Protein AF-A0A0D2N324-F1 (afdb_monomer_lite)

Secondary structure (DSSP, 8-state):
-PPPHHHHHHHHHHHT---SSHHHHHHHHHHHHHHHTTPEEEEEGGG--STT--TTPPP---TTTT-SSSEEEEEEEPPPPTTS---EEEEEEEEEETTEEEEEEEES--TT-PPEEEEEEHHHHB-TTS-SSGGGSB--HHHHHHHHHHHHHHHHT-HHHHHHHHHHHHHHHHHHHHHHHTT-PPPPP--------------------------

pLDDT: mean 79.41, std 21.42, range [30.86, 98.25]

Structure (mmCIF, N/CA/C/O backbone):
data_AF-A0A0D2N324-F1
#
_entry.id   AF-A0A0D2N324-F1
#
loop_
_atom_site.group_PDB
_atom_site.id
_atom_site.type_symbol
_atom_site.label_atom_id
_atom_site.label_alt_id
_atom_site.label_comp_id
_atom_site.label_asym_id
_atom_site.label_entity_id
_atom_site.label_seq_id
_atom_site.pdbx_PDB_ins_code
_atom_site.Cartn_x
_atom_site.Cartn_y
_atom_site.Cartn_z
_atom_site.occupancy
_atom_site.B_iso_or_equiv
_atom_site.auth_seq_id
_atom_site.auth_comp_id
_atom_site.auth_asym_id
_atom_site.auth_atom_id
_atom_site.pdbx_PDB_model_num
ATOM 1 N N . MET A 1 1 ? 13.697 5.351 -4.130 1.00 66.00 1 MET A N 1
ATOM 2 C CA . MET A 1 1 ? 14.117 5.871 -2.800 1.00 66.00 1 MET A CA 1
ATOM 3 C C . MET A 1 1 ? 13.548 5.003 -1.675 1.00 66.00 1 MET A C 1
ATOM 5 O O . MET A 1 1 ? 12.622 4.241 -1.927 1.00 66.00 1 MET A O 1
ATOM 9 N N . LYS A 1 2 ? 14.076 5.099 -0.444 1.00 82.00 2 LYS A N 1
ATOM 10 C CA . LYS A 1 2 ? 13.531 4.392 0.734 1.00 82.00 2 LYS A CA 1
ATOM 11 C C . LYS A 1 2 ? 12.350 5.162 1.333 1.00 82.00 2 LYS A C 1
ATOM 13 O O . LYS A 1 2 ? 12.473 6.362 1.575 1.00 82.00 2 LYS A O 1
ATOM 18 N N . ALA A 1 3 ? 11.246 4.470 1.610 1.00 87.12 3 ALA A N 1
ATOM 19 C CA . ALA A 1 3 ? 10.124 5.029 2.356 1.00 87.12 3 ALA A CA 1
ATOM 20 C C . ALA A 1 3 ? 10.422 5.013 3.865 1.00 87.12 3 ALA A C 1
ATOM 22 O O . ALA A 1 3 ? 10.786 3.981 4.430 1.00 87.12 3 ALA A O 1
ATOM 23 N N . TYR A 1 4 ? 10.255 6.159 4.524 1.00 91.75 4 TYR A N 1
ATOM 24 C CA . TYR A 1 4 ? 10.342 6.277 5.981 1.00 91.75 4 TYR A CA 1
ATOM 25 C C . TYR A 1 4 ? 8.940 6.373 6.581 1.00 91.75 4 TYR A C 1
ATOM 27 O O . TYR A 1 4 ? 8.071 7.038 6.014 1.00 91.75 4 TYR A O 1
ATOM 35 N N . ALA A 1 5 ? 8.734 5.778 7.759 1.00 95.12 5 ALA A N 1
ATOM 36 C CA . ALA A 1 5 ? 7.442 5.782 8.451 1.00 95.12 5 ALA A CA 1
ATOM 37 C C . ALA A 1 5 ? 6.872 7.201 8.649 1.00 95.12 5 ALA A C 1
ATOM 39 O O . ALA A 1 5 ? 5.675 7.423 8.475 1.00 95.12 5 ALA A O 1
ATOM 40 N N . SER A 1 6 ? 7.724 8.191 8.932 1.00 95.44 6 SER A N 1
ATOM 41 C CA . SER A 1 6 ? 7.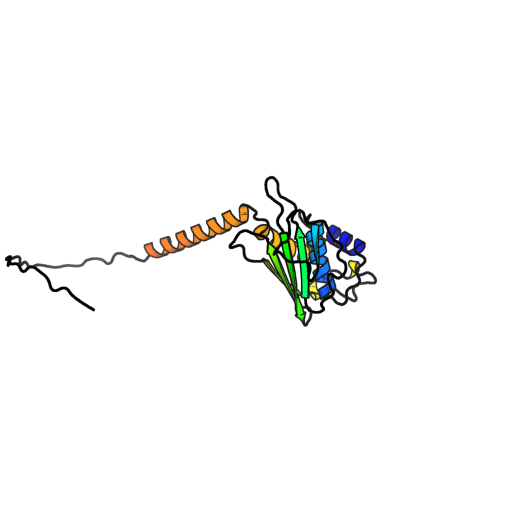323 9.599 9.052 1.00 95.44 6 SER A CA 1
ATOM 42 C C . SER A 1 6 ? 6.799 10.192 7.738 1.00 95.44 6 SER A C 1
ATOM 44 O O . SER A 1 6 ? 5.796 10.906 7.756 1.00 95.44 6 SER A O 1
ATOM 46 N N . THR A 1 7 ? 7.431 9.876 6.603 1.00 96.12 7 THR A N 1
ATOM 47 C CA . THR A 1 7 ? 6.980 10.299 5.268 1.00 96.12 7 THR A CA 1
ATOM 48 C C . THR A 1 7 ? 5.669 9.615 4.895 1.00 96.12 7 THR A C 1
ATOM 50 O O . THR A 1 7 ? 4.746 10.280 4.436 1.00 96.12 7 THR A O 1
ATOM 53 N N . VAL A 1 8 ? 5.544 8.313 5.169 1.00 96.62 8 VAL A N 1
ATOM 54 C CA . VAL A 1 8 ? 4.293 7.564 4.967 1.00 96.62 8 VAL A CA 1
ATOM 55 C C . VAL A 1 8 ? 3.155 8.187 5.774 1.00 96.62 8 VAL A C 1
ATOM 57 O O . VAL A 1 8 ? 2.092 8.464 5.225 1.00 96.62 8 VAL A O 1
ATOM 60 N N . LEU A 1 9 ? 3.384 8.513 7.049 1.00 95.88 9 LEU A N 1
ATOM 61 C CA . LEU A 1 9 ? 2.392 9.207 7.875 1.00 95.88 9 LEU A CA 1
ATOM 62 C C . LEU A 1 9 ? 2.038 10.600 7.347 1.00 95.88 9 LEU A C 1
ATOM 64 O O . LEU A 1 9 ? 0.890 11.023 7.481 1.00 95.88 9 LEU A O 1
ATOM 68 N N . ALA A 1 10 ? 2.994 11.329 6.771 1.00 96.00 10 ALA A N 1
ATOM 69 C CA . ALA A 1 10 ? 2.716 12.622 6.157 1.00 96.00 10 ALA A CA 1
ATOM 70 C C . ALA A 1 10 ? 1.772 12.476 4.952 1.00 96.00 10 ALA A C 1
ATOM 72 O O . ALA A 1 10 ? 0.800 13.224 4.862 1.00 96.00 10 ALA A O 1
ATOM 73 N N . VAL A 1 11 ? 1.995 11.472 4.096 1.00 95.38 11 VAL A N 1
ATOM 74 C CA . VAL A 1 11 ? 1.101 11.148 2.970 1.00 95.38 11 VAL A CA 1
ATOM 75 C C . VAL A 1 11 ? -0.283 10.734 3.474 1.00 95.38 11 VAL A C 1
ATOM 77 O O . VAL A 1 11 ? -1.285 11.275 3.017 1.00 95.38 11 VAL A O 1
ATOM 80 N N . VAL A 1 12 ? -0.353 9.865 4.489 1.00 94.88 12 VAL A N 1
ATOM 81 C CA . VAL A 1 12 ? -1.617 9.468 5.139 1.00 94.88 12 VAL A CA 1
ATOM 82 C C . VAL A 1 12 ? -2.404 10.680 5.642 1.00 94.88 12 VAL A C 1
ATOM 84 O O . VAL A 1 12 ? -3.615 10.762 5.447 1.00 94.88 12 VAL A O 1
ATOM 87 N N . ARG A 1 13 ? -1.729 11.634 6.291 1.00 94.44 13 ARG A N 1
ATOM 88 C CA . ARG A 1 13 ? -2.366 12.866 6.781 1.00 94.44 13 ARG A CA 1
ATOM 89 C C . ARG A 1 13 ? -2.849 13.748 5.635 1.00 94.44 13 ARG A C 1
ATOM 91 O O . ARG A 1 13 ? -3.936 14.302 5.741 1.00 94.44 13 ARG A O 1
ATOM 98 N N . ALA A 1 14 ? -2.056 13.873 4.573 1.00 93.50 14 ALA A N 1
ATOM 99 C CA . ALA A 1 14 ? -2.388 14.696 3.415 1.00 93.50 14 ALA A CA 1
ATOM 100 C C . ALA A 1 14 ? -3.587 14.146 2.630 1.00 93.50 14 ALA A C 1
ATOM 102 O O . ALA A 1 14 ? -4.426 14.927 2.192 1.00 93.50 14 ALA A O 1
ATOM 103 N N . GLY A 1 15 ? -3.698 12.820 2.506 1.00 89.19 15 GLY A N 1
ATOM 104 C CA . GLY A 1 15 ? -4.829 12.172 1.841 1.00 89.19 15 GLY A CA 1
ATOM 105 C C . GLY A 1 15 ? -6.154 12.313 2.593 1.00 89.19 15 GLY A C 1
ATOM 106 O O . GLY A 1 15 ? -7.208 12.182 1.985 1.00 89.19 15 GLY A O 1
ATOM 107 N N . ALA A 1 16 ? -6.113 12.584 3.906 1.00 86.31 16 ALA A N 1
ATOM 108 C CA . ALA A 1 16 ? -7.289 12.779 4.764 1.00 86.31 16 ALA A CA 1
ATOM 109 C C . ALA A 1 16 ? -8.377 11.692 4.599 1.00 86.31 16 ALA A C 1
ATOM 111 O O . ALA A 1 16 ? -9.572 11.961 4.724 1.00 86.31 16 ALA A O 1
ATOM 112 N N . GLN A 1 17 ? -7.953 10.460 4.310 1.00 86.12 17 GLN A N 1
ATOM 113 C CA . GLN A 1 17 ? -8.850 9.364 3.967 1.00 86.12 17 GLN A CA 1
ATOM 114 C C . GLN A 1 17 ? -9.626 8.853 5.185 1.00 86.12 17 GLN A C 1
ATOM 116 O O . GLN A 1 17 ? -9.121 8.825 6.312 1.00 86.12 17 GLN A O 1
ATOM 121 N N . SER A 1 18 ? -10.845 8.381 4.928 1.00 86.00 18 SER A N 1
ATOM 122 C CA . SER A 1 18 ? -11.615 7.570 5.869 1.00 86.00 18 SER A CA 1
ATOM 123 C C . SER A 1 18 ? -11.486 6.101 5.478 1.00 86.00 18 SER A C 1
ATOM 125 O O . SER A 1 18 ? -11.652 5.757 4.310 1.00 86.00 18 SER A O 1
ATOM 127 N N . PHE A 1 19 ? -11.192 5.235 6.444 1.00 92.75 19 PHE A N 1
ATOM 128 C CA . PHE A 1 19 ? -10.996 3.805 6.209 1.00 92.75 19 PHE A CA 1
ATOM 129 C C . PHE A 1 19 ? -12.207 3.020 6.710 1.00 92.75 19 PHE A C 1
ATOM 131 O O . PHE A 1 19 ? -12.657 3.243 7.835 1.00 92.75 19 PHE A O 1
ATOM 138 N N . ARG A 1 20 ? -12.719 2.082 5.902 1.00 92.50 20 ARG A N 1
ATOM 139 C CA . ARG A 1 20 ? -13.817 1.181 6.307 1.00 92.50 20 ARG A CA 1
ATOM 140 C C . ARG A 1 20 ? -13.368 0.170 7.364 1.00 92.50 20 ARG A C 1
ATOM 142 O O . ARG A 1 20 ? -14.182 -0.295 8.154 1.00 92.50 20 ARG A O 1
ATOM 149 N N . GLY A 1 21 ? -12.077 -0.161 7.374 1.00 92.94 21 GLY A N 1
ATOM 150 C CA . GLY A 1 21 ? -11.478 -1.150 8.262 1.00 92.94 21 GLY A CA 1
ATOM 151 C C . GLY A 1 21 ? -9.955 -1.061 8.300 1.00 92.94 21 GLY A C 1
ATOM 152 O O . GLY A 1 21 ? -9.346 -0.171 7.700 1.00 92.94 21 GLY A O 1
ATOM 153 N N . ALA A 1 22 ? -9.334 -1.997 9.017 1.00 95.88 22 ALA A N 1
ATOM 154 C CA . ALA A 1 22 ? -7.880 -2.060 9.138 1.00 95.88 22 ALA A CA 1
ATOM 155 C C . ALA A 1 22 ? -7.213 -2.388 7.793 1.00 95.88 22 ALA A C 1
ATOM 157 O O . ALA A 1 22 ? -6.130 -1.889 7.506 1.00 95.88 22 ALA A O 1
ATOM 158 N N . GLU A 1 23 ? -7.863 -3.197 6.959 1.00 96.56 23 GLU A N 1
ATOM 159 C CA . GLU A 1 23 ? -7.389 -3.602 5.638 1.00 96.56 23 GLU A CA 1
ATOM 160 C C . GLU A 1 23 ? -7.267 -2.400 4.697 1.00 96.56 23 GLU A C 1
ATOM 162 O O . GLU A 1 23 ? -6.227 -2.240 4.058 1.00 96.56 23 GLU A O 1
ATOM 167 N N . ASP A 1 24 ? -8.275 -1.516 4.686 1.00 96.12 24 ASP A N 1
ATOM 168 C CA . ASP A 1 24 ? -8.229 -0.242 3.961 1.00 96.12 24 ASP A CA 1
ATOM 169 C C . ASP A 1 24 ? -7.018 0.580 4.439 1.00 96.12 24 ASP A C 1
ATOM 171 O O . ASP A 1 24 ? -6.193 1.022 3.642 1.00 96.12 24 ASP A O 1
ATOM 175 N N . ALA A 1 25 ? -6.869 0.754 5.754 1.00 96.69 25 ALA A N 1
ATOM 176 C CA . ALA A 1 25 ? -5.772 1.541 6.303 1.00 96.69 25 ALA A CA 1
ATOM 177 C C . ALA A 1 25 ? -4.402 0.972 5.893 1.00 96.69 25 ALA A C 1
ATOM 179 O O . ALA A 1 25 ? -3.549 1.676 5.356 1.00 96.69 25 ALA A O 1
ATOM 180 N N . VAL A 1 26 ? -4.183 -0.329 6.073 1.00 97.81 26 VAL A N 1
ATOM 181 C CA . VAL A 1 26 ? -2.900 -0.952 5.725 1.00 97.81 26 VAL A CA 1
ATOM 182 C C . VAL A 1 26 ? -2.631 -0.893 4.227 1.00 97.81 26 VAL A C 1
ATOM 184 O O . VAL A 1 26 ? -1.512 -0.566 3.832 1.00 97.81 26 VAL A O 1
ATOM 187 N N . MET A 1 27 ? -3.642 -1.110 3.387 1.00 97.81 27 MET A N 1
ATOM 188 C CA . MET A 1 27 ? -3.499 -0.948 1.944 1.00 97.81 27 MET A CA 1
ATOM 189 C C . MET A 1 27 ? -3.133 0.496 1.564 1.00 97.81 27 MET A C 1
ATOM 191 O O . MET A 1 27 ? -2.263 0.714 0.716 1.00 97.81 27 MET A O 1
ATOM 195 N N . TYR A 1 28 ? -3.735 1.488 2.222 1.00 97.94 28 TYR A N 1
ATOM 196 C CA . TYR A 1 28 ? -3.403 2.891 2.000 1.00 97.94 28 TYR A CA 1
ATOM 197 C C . TYR A 1 28 ? -1.982 3.235 2.465 1.00 97.94 28 TYR A C 1
ATOM 199 O O . TYR A 1 28 ? -1.283 4.002 1.808 1.00 97.94 28 TYR A O 1
ATOM 207 N N . ALA A 1 29 ? -1.502 2.632 3.555 1.00 98.00 29 ALA A N 1
ATOM 208 C CA . ALA A 1 29 ? -0.114 2.784 3.981 1.00 98.00 29 ALA A CA 1
ATOM 209 C C . ALA A 1 29 ? 0.879 2.159 2.986 1.00 98.00 29 ALA A C 1
ATOM 211 O O . ALA A 1 29 ? 1.940 2.737 2.755 1.00 98.00 29 ALA A O 1
ATOM 212 N N . VAL A 1 30 ? 0.535 1.035 2.343 1.00 98.25 30 VAL A N 1
ATOM 213 C CA . VAL A 1 30 ? 1.335 0.469 1.240 1.00 98.25 30 VAL A CA 1
ATOM 214 C C . VAL A 1 30 ? 1.359 1.422 0.040 1.00 98.25 30 VAL A C 1
ATOM 216 O O . VAL A 1 30 ? 2.429 1.689 -0.506 1.00 98.25 30 VAL A O 1
ATOM 219 N N . HIS A 1 31 ? 0.208 1.989 -0.340 1.00 97.62 31 HIS A N 1
ATOM 220 C CA . HIS A 1 31 ? 0.129 3.042 -1.361 1.00 97.62 31 HIS A CA 1
ATOM 221 C C . HIS A 1 31 ? 1.034 4.237 -1.017 1.00 97.62 31 HIS A C 1
ATOM 223 O O . HIS A 1 31 ? 1.879 4.635 -1.819 1.00 97.62 31 HIS A O 1
ATOM 229 N N . ALA A 1 32 ? 0.924 4.754 0.206 1.00 97.56 32 ALA A N 1
ATOM 230 C CA . ALA A 1 32 ? 1.728 5.863 0.697 1.00 97.56 32 ALA A CA 1
ATOM 231 C C . ALA A 1 32 ? 3.232 5.544 0.733 1.00 97.56 32 ALA A C 1
ATOM 233 O O . ALA A 1 32 ? 4.046 6.423 0.457 1.00 97.56 32 ALA A O 1
ATOM 234 N N . ALA A 1 33 ? 3.616 4.298 1.029 1.00 97.38 33 ALA A N 1
ATOM 235 C CA . ALA A 1 33 ? 5.005 3.850 0.959 1.00 97.38 33 ALA A CA 1
ATOM 236 C C . ALA A 1 33 ? 5.544 3.879 -0.478 1.00 97.38 33 ALA A C 1
ATOM 238 O O . ALA A 1 33 ? 6.650 4.368 -0.696 1.00 97.38 33 ALA A O 1
ATOM 239 N N . LEU A 1 34 ? 4.758 3.447 -1.469 1.00 96.25 34 LEU A N 1
ATOM 240 C CA . LEU A 1 34 ? 5.159 3.537 -2.877 1.00 96.25 34 LEU A CA 1
ATOM 241 C C . LEU A 1 34 ? 5.350 4.993 -3.322 1.00 96.25 34 LEU A C 1
ATOM 243 O O . LEU A 1 34 ? 6.384 5.305 -3.923 1.00 96.25 34 LEU A O 1
ATOM 247 N N . LEU A 1 35 ? 4.416 5.884 -2.965 1.00 96.19 35 LEU A N 1
ATOM 248 C CA . LEU A 1 35 ? 4.541 7.323 -3.230 1.00 96.19 35 LEU A CA 1
ATOM 249 C C . LEU A 1 35 ? 5.793 7.913 -2.566 1.00 96.19 35 LEU A C 1
ATOM 251 O O . LEU A 1 35 ? 6.595 8.578 -3.218 1.00 96.19 35 LEU A O 1
ATOM 255 N N . ALA A 1 36 ? 6.016 7.611 -1.282 1.00 94.81 36 ALA A N 1
ATOM 256 C CA . ALA A 1 36 ? 7.195 8.059 -0.538 1.00 94.81 36 ALA A CA 1
ATOM 257 C C . ALA A 1 36 ? 8.515 7.531 -1.130 1.00 94.81 36 ALA A C 1
ATOM 259 O O . ALA A 1 36 ? 9.558 8.168 -0.989 1.00 94.81 36 ALA A O 1
ATOM 260 N N . SER A 1 37 ? 8.476 6.382 -1.807 1.00 92.69 37 SER A N 1
ATOM 261 C CA . SER A 1 37 ? 9.612 5.804 -2.527 1.00 92.69 37 SER A CA 1
ATOM 262 C C . SER A 1 37 ? 9.874 6.425 -3.905 1.00 92.69 37 SER A C 1
ATOM 264 O O . SER A 1 37 ? 10.882 6.056 -4.514 1.00 92.69 37 SER A O 1
ATOM 266 N N . GLY A 1 38 ? 9.033 7.361 -4.364 1.00 92.19 38 GLY A N 1
ATOM 267 C CA . GLY A 1 38 ? 9.182 8.098 -5.627 1.00 92.19 38 GLY A CA 1
ATOM 268 C C . GLY A 1 38 ? 8.266 7.628 -6.763 1.00 92.19 38 GLY A C 1
ATOM 269 O O . GLY A 1 38 ? 8.385 8.109 -7.888 1.00 92.19 38 GLY A O 1
ATOM 270 N N . HIS A 1 39 ? 7.359 6.685 -6.503 1.00 93.69 39 HIS A N 1
ATOM 271 C CA . HIS A 1 39 ? 6.440 6.170 -7.518 1.00 93.69 39 HIS A CA 1
ATOM 272 C C . HIS A 1 39 ? 5.256 7.115 -7.716 1.00 93.69 39 HIS A C 1
ATOM 274 O O . HIS A 1 39 ? 4.746 7.674 -6.752 1.00 93.69 39 HIS A O 1
ATOM 280 N N . ALA A 1 40 ? 4.769 7.236 -8.950 1.00 95.44 40 ALA A N 1
ATOM 281 C CA . ALA A 1 40 ? 3.585 8.035 -9.265 1.00 95.44 40 ALA A CA 1
ATOM 282 C C . ALA A 1 40 ? 2.375 7.127 -9.502 1.00 95.44 40 ALA A C 1
ATOM 284 O O . ALA A 1 40 ? 2.478 6.164 -10.264 1.00 95.44 40 ALA A O 1
ATOM 285 N N . LEU A 1 41 ? 1.230 7.426 -8.887 1.00 97.25 41 LEU A N 1
ATOM 286 C CA . LEU A 1 41 ? -0.019 6.700 -9.132 1.00 97.25 41 LEU A CA 1
ATOM 287 C C . LEU A 1 41 ? -0.584 7.090 -10.505 1.00 97.25 41 LEU A C 1
ATOM 289 O O . LEU A 1 41 ? -0.800 8.264 -10.768 1.00 97.25 41 LEU A O 1
ATOM 293 N N . VAL A 1 42 ? -0.847 6.123 -11.382 1.00 97.06 42 VAL A N 1
ATOM 294 C CA . VAL A 1 42 ? -1.329 6.372 -12.760 1.00 97.06 42 VAL A CA 1
ATOM 295 C C . VAL A 1 42 ? -2.648 5.673 -13.086 1.00 97.06 42 VAL A C 1
ATOM 297 O O . VAL A 1 42 ? -3.208 5.876 -14.159 1.00 97.06 42 VAL A O 1
ATOM 300 N N . GLY A 1 43 ? -3.158 4.842 -12.178 1.00 96.75 43 GLY A N 1
ATOM 301 C CA . GLY A 1 43 ? -4.447 4.182 -12.347 1.00 96.75 43 GLY A CA 1
ATOM 302 C C . GLY A 1 43 ? -4.965 3.570 -11.054 1.00 96.75 43 GLY A C 1
ATOM 303 O O . GLY A 1 43 ? -4.193 3.120 -10.207 1.00 96.75 43 GLY A O 1
ATOM 304 N N . VAL A 1 44 ? -6.289 3.518 -10.936 1.00 96.69 44 VAL A N 1
ATOM 305 C CA . VAL A 1 44 ? -7.028 2.956 -9.796 1.00 96.69 44 VAL A CA 1
ATOM 306 C C . VAL A 1 44 ? -8.176 2.065 -10.278 1.00 96.69 44 VAL A C 1
ATOM 308 O O . VAL A 1 44 ? -8.772 2.314 -11.332 1.00 96.69 44 VAL A O 1
ATOM 311 N N . GLY A 1 45 ? -8.490 1.014 -9.524 1.00 93.81 45 GLY A N 1
ATOM 312 C CA . GLY A 1 45 ? -9.602 0.107 -9.815 1.00 93.81 45 GLY A CA 1
ATOM 313 C C . GLY A 1 45 ? -9.528 -0.476 -11.230 1.00 93.81 45 GLY A C 1
ATOM 314 O O . GLY A 1 45 ? -8.496 -0.998 -11.647 1.00 93.81 45 GLY A O 1
ATOM 315 N N . ASP A 1 46 ? -10.609 -0.344 -11.998 1.00 90.19 46 ASP A N 1
ATOM 316 C CA . ASP A 1 46 ? -10.708 -0.902 -13.354 1.00 90.19 46 ASP A CA 1
ATOM 317 C C . ASP A 1 46 ? -9.756 -0.255 -14.373 1.00 90.19 46 ASP A C 1
ATOM 319 O O . ASP A 1 46 ? -9.473 -0.856 -15.416 1.00 90.19 46 ASP A O 1
ATOM 323 N N . SER A 1 47 ? -9.247 0.947 -14.077 1.00 91.50 47 SER A N 1
ATOM 324 C CA . SER A 1 47 ? -8.247 1.631 -14.908 1.00 91.50 47 SER A CA 1
ATOM 325 C C . SER A 1 47 ? -6.817 1.128 -14.658 1.00 91.50 47 SER A C 1
ATOM 327 O O . SER A 1 47 ? -5.936 1.318 -15.493 1.00 91.50 47 SER A O 1
ATOM 329 N N . ALA A 1 48 ? -6.576 0.438 -13.538 1.00 94.19 48 ALA A N 1
ATOM 330 C CA . ALA A 1 48 ? -5.262 -0.060 -13.145 1.00 94.19 48 ALA A CA 1
ATOM 331 C C . ALA A 1 48 ? -4.924 -1.395 -13.836 1.00 94.19 48 ALA A C 1
ATOM 333 O O . ALA A 1 48 ? -4.953 -2.470 -13.233 1.00 94.19 48 ALA A O 1
ATOM 334 N N . LYS A 1 49 ? -4.594 -1.331 -15.129 1.00 91.38 49 LYS A N 1
ATOM 335 C CA . LYS A 1 49 ? -4.226 -2.490 -15.958 1.00 91.38 49 LYS A CA 1
ATOM 336 C C . LYS A 1 49 ? -2.863 -2.271 -16.603 1.00 91.38 49 LYS A C 1
ATOM 338 O O . LYS A 1 49 ? -2.580 -1.188 -17.089 1.00 91.38 49 LYS A O 1
ATOM 343 N N . LEU A 1 50 ? -2.021 -3.307 -16.629 1.00 89.25 50 LEU A N 1
ATOM 344 C CA . LEU A 1 50 ? -0.732 -3.250 -17.337 1.00 89.25 50 LEU A CA 1
ATOM 345 C C . LEU A 1 50 ? -0.917 -3.276 -18.858 1.00 89.25 50 LEU A C 1
ATOM 347 O O . LEU A 1 50 ? -0.122 -2.696 -19.593 1.00 89.25 50 LEU A O 1
ATOM 351 N N . GLU A 1 51 ? -1.953 -3.965 -19.331 1.00 87.06 51 GLU A N 1
ATOM 352 C CA . GLU A 1 51 ? -2.272 -4.050 -20.750 1.00 87.06 51 GLU A CA 1
ATOM 353 C C . GLU A 1 51 ? -2.707 -2.682 -21.283 1.00 87.06 51 GLU A C 1
ATOM 355 O O . GLU A 1 51 ? -3.621 -2.057 -20.750 1.00 87.06 51 GLU A O 1
ATOM 360 N N . GLY A 1 52 ? -2.022 -2.205 -22.324 1.00 81.75 52 GLY A N 1
ATOM 361 C CA . GLY A 1 52 ? -2.304 -0.914 -22.953 1.00 81.75 52 GLY A CA 1
ATOM 362 C C . GLY A 1 52 ? -1.840 0.316 -22.164 1.00 81.75 52 GLY A C 1
ATOM 363 O O . GLY A 1 52 ? -1.898 1.419 -22.703 1.00 81.75 52 GLY A O 1
ATOM 364 N N . ALA A 1 53 ? -1.341 0.160 -20.934 1.00 86.62 53 ALA A N 1
ATOM 365 C CA . ALA A 1 53 ? -0.837 1.284 -20.156 1.00 86.62 53 ALA A CA 1
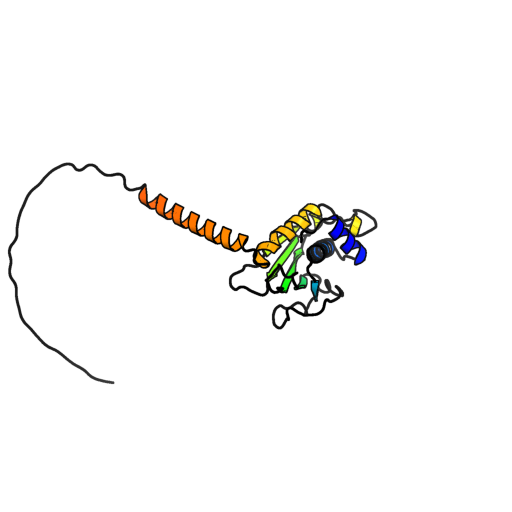ATOM 366 C C . ALA A 1 53 ? 0.517 1.779 -20.679 1.00 86.62 53 ALA A C 1
ATOM 368 O O . ALA A 1 53 ? 1.409 1.002 -21.033 1.00 86.62 53 ALA A O 1
ATOM 369 N N . GLN A 1 54 ? 0.668 3.101 -20.711 1.00 85.25 54 GLN A N 1
ATOM 370 C CA . GLN A 1 54 ? 1.867 3.762 -21.206 1.00 85.25 54 GLN A CA 1
ATOM 371 C C . GLN A 1 54 ? 2.760 4.204 -20.043 1.00 85.25 54 GLN A C 1
ATOM 373 O O . GLN A 1 54 ? 2.283 4.618 -18.987 1.00 85.25 54 GLN A O 1
ATOM 378 N N . SER A 1 55 ? 4.079 4.133 -20.234 1.00 81.56 55 SER A N 1
ATOM 379 C CA . SER A 1 55 ? 5.064 4.521 -19.214 1.00 81.56 55 SER A CA 1
ATOM 380 C C . SER A 1 55 ? 5.112 6.028 -18.937 1.00 81.56 55 SER A C 1
ATOM 382 O O . SER A 1 55 ? 5.847 6.448 -18.055 1.00 81.56 55 SER A O 1
ATOM 384 N N . ASP A 1 56 ? 4.378 6.841 -19.690 1.00 85.44 56 ASP A N 1
ATOM 385 C CA . ASP A 1 56 ? 4.242 8.295 -19.569 1.00 85.44 56 ASP A CA 1
ATOM 386 C C . ASP A 1 56 ? 2.823 8.733 -19.158 1.00 85.44 56 ASP A C 1
ATOM 388 O O . ASP A 1 56 ? 2.528 9.926 -19.170 1.00 85.44 56 ASP A O 1
ATOM 392 N N . ALA A 1 57 ? 1.956 7.792 -18.756 1.00 89.19 57 ALA A N 1
ATOM 393 C CA . ALA A 1 57 ? 0.598 8.093 -18.302 1.00 89.19 57 ALA A CA 1
ATOM 394 C C . ALA A 1 57 ? 0.587 9.178 -17.201 1.00 89.19 57 ALA A C 1
ATOM 396 O O . ALA A 1 57 ? 1.422 9.131 -16.300 1.00 89.19 57 ALA A O 1
ATOM 397 N N . PRO A 1 58 ? -0.323 10.161 -17.221 1.00 91.94 58 PRO A N 1
ATOM 398 C CA . PRO A 1 58 ? -0.348 11.213 -16.206 1.00 91.94 58 PRO A CA 1
ATOM 399 C C . PRO A 1 58 ? -0.632 10.652 -14.805 1.00 91.94 58 PRO A C 1
ATOM 401 O O . PRO A 1 58 ? -1.224 9.583 -14.657 1.00 91.94 58 PRO A O 1
ATOM 404 N N . GLU A 1 59 ? -0.198 11.379 -13.774 1.00 95.44 59 GLU A N 1
ATOM 405 C CA . GLU A 1 59 ? -0.556 11.047 -12.394 1.00 95.44 59 GLU A CA 1
ATOM 406 C C . GLU A 1 59 ? -2.056 11.265 -12.166 1.00 95.44 59 GLU A C 1
ATOM 408 O O . GLU A 1 59 ? -2.645 12.216 -12.688 1.00 95.44 59 GLU A O 1
ATOM 413 N N . VAL A 1 60 ? -2.672 10.369 -11.401 1.00 96.00 60 VAL A N 1
ATOM 414 C CA . VAL A 1 60 ? -4.097 10.414 -11.070 1.00 96.00 60 VAL A CA 1
ATOM 415 C C . VAL A 1 60 ? -4.291 10.552 -9.568 1.00 96.00 60 VAL A C 1
ATOM 417 O O . VAL A 1 60 ? -3.436 10.173 -8.771 1.00 96.00 60 VAL A O 1
ATOM 420 N N . GLN A 1 61 ? -5.449 11.077 -9.179 1.00 93.38 61 GLN A N 1
ATOM 421 C CA . GLN A 1 61 ? -5.865 11.076 -7.781 1.00 93.38 61 GLN A CA 1
ATOM 422 C C . GLN A 1 61 ? -6.221 9.658 -7.325 1.00 93.38 61 GLN A C 1
ATOM 424 O O . GLN A 1 61 ? -6.639 8.816 -8.120 1.00 93.38 61 GLN A O 1
ATOM 429 N N . ASP A 1 62 ? -6.134 9.419 -6.022 1.00 91.25 62 ASP A N 1
ATOM 430 C CA . ASP A 1 62 ? -6.498 8.158 -5.374 1.00 91.25 62 ASP A CA 1
ATOM 431 C C . ASP A 1 62 ? -8.023 7.963 -5.237 1.00 91.25 62 ASP A C 1
ATOM 433 O O . ASP A 1 62 ? -8.476 7.030 -4.590 1.00 91.25 62 ASP A O 1
ATOM 437 N N . SER A 1 63 ? -8.860 8.790 -5.869 1.00 92.56 63 SER A N 1
ATOM 438 C CA . SER A 1 63 ? -10.323 8.699 -5.752 1.00 92.56 63 SER A CA 1
ATOM 439 C C . SER A 1 63 ? -10.872 7.327 -6.166 1.00 92.56 63 SER A C 1
ATOM 441 O O . SER A 1 63 ? -10.614 6.844 -7.266 1.00 92.56 63 SER A O 1
ATOM 443 N N . GLY A 1 64 ? -11.676 6.708 -5.296 1.00 91.00 64 GLY A N 1
ATOM 444 C CA . GLY A 1 64 ? -12.301 5.405 -5.560 1.00 91.00 64 GLY A CA 1
ATOM 445 C C . GLY A 1 64 ? -11.350 4.205 -5.477 1.00 91.00 64 GLY A C 1
ATOM 446 O O . GLY A 1 64 ? -11.728 3.106 -5.883 1.00 91.00 64 GLY A O 1
ATOM 447 N N . TRP A 1 65 ? -10.138 4.380 -4.939 1.00 95.00 65 TRP A N 1
ATOM 448 C CA . TRP A 1 65 ? -9.139 3.314 -4.796 1.00 95.00 65 TRP A CA 1
ATOM 449 C C . TRP A 1 65 ? -9.635 2.077 -4.025 1.00 95.00 65 TRP A C 1
ATOM 451 O O . TRP A 1 65 ? -9.178 0.963 -4.289 1.00 95.00 65 TRP A O 1
ATOM 461 N N . ASN A 1 66 ? -10.576 2.271 -3.099 1.00 94.75 66 ASN A N 1
ATOM 462 C CA . ASN A 1 66 ? -11.191 1.243 -2.264 1.00 94.75 66 ASN A CA 1
ATOM 463 C C . ASN A 1 66 ? -12.666 0.983 -2.627 1.00 94.75 66 ASN A C 1
ATOM 465 O O . ASN A 1 66 ? -13.439 0.561 -1.778 1.00 94.75 66 ASN A O 1
ATOM 469 N N . ALA A 1 67 ? -13.093 1.233 -3.872 1.00 93.19 67 ALA A N 1
ATOM 470 C CA . ALA A 1 67 ? -14.497 1.050 -4.265 1.00 93.19 67 ALA A CA 1
ATOM 471 C C . ALA A 1 67 ? -14.996 -0.406 -4.155 1.00 93.19 67 ALA A C 1
ATOM 473 O O . ALA A 1 67 ? -16.187 -0.626 -3.950 1.00 93.19 67 ALA A O 1
ATOM 474 N N . ALA A 1 68 ? -14.107 -1.394 -4.293 1.00 92.94 68 ALA A N 1
ATOM 475 C CA . ALA A 1 68 ? -14.424 -2.795 -4.026 1.00 92.94 68 ALA A CA 1
ATOM 476 C C . ALA A 1 68 ? -14.141 -3.143 -2.554 1.00 92.94 68 ALA A C 1
ATOM 478 O O . ALA A 1 68 ? -13.203 -2.623 -1.946 1.00 92.94 68 ALA A O 1
ATOM 479 N N . ASP A 1 69 ? -14.968 -4.009 -1.971 1.00 90.00 69 ASP A N 1
ATOM 480 C CA . ASP A 1 69 ? -14.862 -4.392 -0.555 1.00 90.00 69 ASP A CA 1
ATOM 481 C C . ASP A 1 69 ? -13.782 -5.455 -0.306 1.00 90.00 69 ASP A C 1
ATOM 483 O O . ASP A 1 69 ? -13.178 -5.493 0.763 1.00 90.00 69 ASP A O 1
ATOM 487 N N . ASP A 1 70 ? -13.522 -6.315 -1.291 1.00 94.19 70 ASP A N 1
ATOM 488 C CA . ASP A 1 70 ? -12.669 -7.499 -1.162 1.00 94.19 70 ASP A CA 1
ATOM 489 C C . ASP A 1 70 ? -11.298 -7.353 -1.836 1.00 94.19 70 ASP A C 1
ATOM 491 O O . ASP A 1 70 ? -10.417 -8.200 -1.660 1.00 94.19 70 ASP A O 1
ATOM 495 N N . ARG A 1 71 ? -11.099 -6.289 -2.622 1.00 95.88 71 ARG A N 1
ATOM 496 C CA . ARG A 1 71 ? -9.892 -6.114 -3.429 1.00 95.88 71 ARG A CA 1
ATOM 497 C C . ARG A 1 71 ? -9.513 -4.662 -3.664 1.00 95.88 71 ARG A C 1
ATOM 499 O O . ARG A 1 71 ? -10.354 -3.777 -3.777 1.00 95.88 71 ARG A O 1
ATOM 506 N N . TYR A 1 72 ? -8.224 -4.469 -3.892 1.00 97.81 72 TYR A N 1
ATOM 507 C CA . TYR A 1 72 ? -7.620 -3.197 -4.263 1.00 97.81 72 TYR A CA 1
ATOM 508 C C . TYR A 1 72 ? -6.805 -3.389 -5.532 1.00 97.81 72 TYR A C 1
ATOM 510 O O . TYR A 1 72 ? -6.176 -4.432 -5.725 1.00 97.81 72 TYR A O 1
ATOM 518 N N . THR A 1 73 ? -6.810 -2.408 -6.427 1.00 97.81 73 THR A N 1
ATOM 519 C CA . THR A 1 73 ? -5.999 -2.452 -7.650 1.00 97.81 73 THR A CA 1
ATOM 520 C C . THR A 1 73 ? -5.496 -1.053 -7.958 1.00 97.81 73 THR A C 1
ATOM 522 O O . THR A 1 73 ? -6.285 -0.131 -8.157 1.00 97.81 73 THR A O 1
ATOM 525 N N . LEU A 1 74 ? -4.177 -0.898 -7.952 1.00 98.19 74 LEU A N 1
ATOM 526 C CA . LEU A 1 74 ? -3.482 0.372 -8.116 1.00 98.19 74 LEU A CA 1
ATOM 527 C C . LEU A 1 74 ? -2.330 0.167 -9.094 1.00 98.19 74 LEU A C 1
ATOM 529 O O . LEU A 1 74 ? -1.591 -0.813 -8.999 1.00 98.19 74 LEU A O 1
ATOM 533 N N . LEU A 1 75 ? -2.181 1.083 -10.040 1.00 97.31 75 LEU A N 1
ATOM 534 C CA . LEU A 1 75 ? -1.109 1.058 -11.021 1.00 97.31 75 LEU A CA 1
ATOM 535 C C . LEU A 1 75 ? -0.200 2.253 -10.785 1.00 97.31 75 LEU A C 1
ATOM 537 O O . LEU A 1 75 ? -0.666 3.389 -10.719 1.00 97.31 75 LEU A O 1
ATOM 541 N N . TYR A 1 76 ? 1.096 1.992 -10.701 1.00 96.25 76 TYR A N 1
ATOM 542 C CA . TYR A 1 76 ? 2.112 3.008 -10.493 1.00 96.25 76 TYR A CA 1
ATOM 543 C C . TYR A 1 76 ? 3.074 3.050 -11.659 1.00 96.25 76 TYR A C 1
ATOM 545 O O . TYR A 1 76 ? 3.334 2.037 -12.299 1.00 96.25 76 TYR A O 1
ATOM 553 N N . ARG A 1 77 ? 3.671 4.212 -11.874 1.00 93.75 77 ARG A N 1
ATOM 554 C CA . A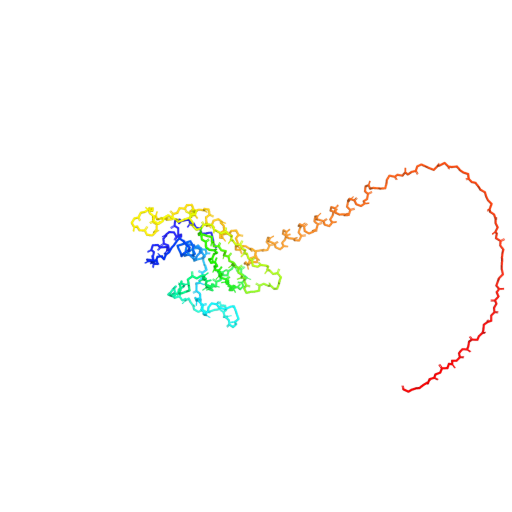RG A 1 77 ? 4.906 4.361 -12.627 1.00 93.75 77 ARG A CA 1
ATOM 555 C C . ARG A 1 77 ? 6.071 4.441 -11.647 1.00 93.75 77 ARG A C 1
ATOM 557 O O . ARG A 1 77 ? 6.038 5.244 -10.716 1.00 93.75 77 ARG A O 1
ATOM 564 N N . SER A 1 78 ? 7.097 3.630 -11.874 1.00 89.75 78 SER A N 1
ATOM 565 C CA . SER A 1 78 ? 8.344 3.683 -11.123 1.00 89.75 78 SER A CA 1
ATOM 566 C C . SER A 1 78 ? 9.140 4.931 -11.457 1.00 89.75 78 SER A C 1
ATOM 568 O O . SER A 1 78 ? 9.141 5.411 -12.594 1.00 89.75 78 SER A O 1
ATOM 570 N N . GLU A 1 79 ? 9.876 5.417 -10.467 1.00 80.94 79 GLU A N 1
ATOM 571 C CA . GLU A 1 79 ? 10.916 6.398 -10.721 1.00 80.94 79 GLU A CA 1
ATOM 572 C C . GLU A 1 79 ? 12.002 5.739 -11.594 1.00 80.94 79 GLU A C 1
ATOM 574 O O . GLU A 1 79 ? 12.446 4.624 -11.295 1.00 80.94 79 GLU A O 1
ATOM 579 N N . PRO A 1 80 ? 12.411 6.349 -12.716 1.00 70.81 80 PRO A N 1
ATOM 580 C CA . PRO A 1 80 ? 13.479 5.792 -13.528 1.00 70.81 80 PRO A CA 1
ATOM 581 C C . PRO A 1 80 ? 14.805 5.875 -12.765 1.00 70.81 80 PRO A C 1
ATOM 583 O O . PRO A 1 80 ? 15.293 6.961 -12.454 1.00 70.81 80 PRO A O 1
ATOM 586 N N . ALA A 1 81 ? 15.441 4.729 -12.512 1.00 69.69 81 ALA A N 1
ATOM 587 C CA . ALA A 1 81 ? 16.839 4.721 -12.100 1.00 69.69 81 ALA A CA 1
ATOM 588 C C . ALA A 1 81 ? 17.712 5.233 -13.258 1.00 69.69 81 ALA A C 1
ATOM 590 O O . ALA A 1 81 ? 17.359 5.066 -14.432 1.00 69.69 81 ALA A O 1
ATOM 591 N N . ALA A 1 82 ? 18.863 5.834 -12.943 1.00 64.06 82 ALA A N 1
ATOM 592 C CA . ALA A 1 82 ? 19.763 6.405 -13.943 1.00 64.06 82 ALA A CA 1
ATOM 593 C C . ALA A 1 82 ? 20.010 5.419 -15.103 1.00 64.06 82 ALA A C 1
ATOM 595 O O . ALA A 1 82 ? 20.489 4.306 -14.886 1.00 64.06 82 ALA A O 1
ATOM 596 N N . HIS A 1 83 ? 19.709 5.852 -16.332 1.00 60.88 83 HIS A N 1
ATOM 597 C CA . HIS A 1 83 ? 19.855 5.076 -17.575 1.00 60.88 83 HIS A CA 1
ATOM 598 C C . HIS A 1 83 ? 18.883 3.889 -17.748 1.00 60.88 83 HIS A C 1
ATOM 600 O O . HIS A 1 83 ? 19.107 3.031 -18.602 1.00 60.88 83 HIS A O 1
ATOM 606 N N . THR A 1 84 ? 17.777 3.845 -16.999 1.00 72.38 84 THR A N 1
ATOM 607 C CA . THR A 1 84 ? 16.692 2.864 -17.184 1.00 72.38 84 THR A CA 1
ATOM 608 C C . THR A 1 84 ? 15.368 3.558 -17.493 1.00 72.38 84 THR A C 1
ATOM 610 O O . THR A 1 84 ? 15.123 4.680 -17.054 1.00 72.38 84 THR A O 1
ATOM 613 N N . ARG A 1 85 ? 14.504 2.909 -18.284 1.00 76.12 85 ARG A N 1
ATOM 614 C CA . ARG A 1 85 ? 13.136 3.404 -18.500 1.00 76.12 85 ARG A CA 1
ATOM 615 C C . ARG A 1 85 ? 12.292 3.147 -17.254 1.00 76.12 85 ARG A C 1
ATOM 617 O O . ARG A 1 85 ? 12.446 2.103 -16.620 1.00 76.12 85 ARG A O 1
ATOM 624 N N . ALA A 1 86 ? 11.377 4.070 -16.969 1.00 83.75 86 ALA A N 1
ATOM 625 C CA . ALA A 1 86 ? 10.338 3.870 -15.970 1.00 83.75 86 ALA A CA 1
ATOM 626 C C . ALA A 1 86 ? 9.524 2.610 -16.298 1.00 83.75 86 ALA A C 1
ATOM 628 O O . ALA A 1 86 ? 9.225 2.332 -17.465 1.00 83.75 86 ALA A O 1
ATOM 629 N N . ARG A 1 87 ? 9.184 1.845 -15.265 1.00 87.38 87 ARG A N 1
ATOM 630 C CA . ARG A 1 87 ? 8.335 0.657 -15.358 1.00 87.38 87 ARG A CA 1
ATOM 631 C C . ARG A 1 87 ? 6.965 0.983 -14.803 1.00 87.38 87 ARG A C 1
ATOM 633 O O . ARG A 1 87 ? 6.816 1.913 -14.019 1.00 87.38 87 ARG A O 1
ATOM 640 N N . LEU A 1 88 ? 5.972 0.198 -15.182 1.00 92.31 88 LEU A N 1
ATOM 641 C CA . LEU A 1 88 ? 4.697 0.192 -14.491 1.00 92.31 88 LEU A CA 1
ATOM 642 C C . LEU A 1 88 ? 4.717 -0.893 -13.418 1.00 92.31 88 LEU A C 1
ATOM 644 O O . LEU A 1 88 ? 5.190 -1.997 -13.679 1.00 92.31 88 LEU A O 1
ATOM 648 N N . LEU A 1 89 ? 4.210 -0.585 -12.231 1.00 94.38 89 LEU A N 1
ATOM 649 C CA . LEU A 1 89 ? 4.042 -1.521 -11.128 1.00 94.38 89 LEU A CA 1
ATOM 650 C C . LEU A 1 89 ? 2.552 -1.671 -10.826 1.00 94.38 89 LEU A C 1
ATOM 652 O O . LEU A 1 89 ? 1.882 -0.700 -10.484 1.00 94.38 89 LEU A O 1
ATOM 656 N N . LEU A 1 90 ? 2.029 -2.884 -10.959 1.00 95.94 90 LEU A N 1
ATOM 657 C CA . LEU A 1 90 ? 0.660 -3.231 -10.613 1.00 95.94 90 LEU A CA 1
ATOM 658 C C . LEU A 1 90 ? 0.624 -3.786 -9.196 1.00 95.94 90 LEU A C 1
ATOM 660 O O . LEU A 1 90 ? 1.125 -4.880 -8.940 1.00 95.94 90 LEU A O 1
ATOM 664 N N . LEU A 1 91 ? 0.001 -3.034 -8.300 1.00 97.94 91 LEU A N 1
ATOM 665 C CA . LEU A 1 91 ? -0.272 -3.429 -6.932 1.00 97.94 91 LEU A CA 1
ATOM 666 C C . LEU A 1 91 ? -1.710 -3.948 -6.848 1.00 97.94 91 LEU A C 1
ATOM 668 O O . LEU A 1 91 ? -2.658 -3.244 -7.207 1.00 97.94 91 LEU A O 1
ATOM 672 N N . LYS A 1 92 ? -1.881 -5.164 -6.338 1.00 97.88 92 LYS A N 1
ATOM 673 C CA . LYS A 1 92 ? -3.190 -5.709 -5.975 1.00 97.88 92 LYS A CA 1
ATOM 674 C C . LYS A 1 92 ? -3.193 -6.104 -4.514 1.00 97.88 92 LYS A C 1
ATOM 676 O O . LYS A 1 92 ? -2.219 -6.679 -4.050 1.00 97.88 92 LYS A O 1
ATOM 681 N N . GLY A 1 93 ? -4.283 -5.826 -3.818 1.00 98.12 93 GLY A N 1
ATOM 682 C CA . GLY A 1 93 ? -4.546 -6.363 -2.486 1.00 98.12 93 GLY A CA 1
ATOM 683 C C . GLY A 1 93 ? -5.814 -7.203 -2.523 1.00 98.12 93 GLY A C 1
ATOM 684 O O . GLY A 1 93 ? -6.766 -6.812 -3.194 1.00 98.12 93 GLY A O 1
ATOM 685 N N . LEU A 1 94 ? -5.825 -8.337 -1.831 1.00 98.06 94 LEU A N 1
ATOM 686 C CA . LEU A 1 94 ? -6.987 -9.208 -1.666 1.00 98.06 94 LEU A CA 1
ATOM 687 C C . LEU A 1 94 ? -7.246 -9.431 -0.181 1.00 98.06 94 LEU A C 1
ATOM 689 O O . LEU A 1 94 ? -6.355 -9.870 0.550 1.00 98.06 94 LEU A O 1
ATOM 693 N N . VAL A 1 95 ? -8.463 -9.115 0.255 1.00 97.19 95 VAL A N 1
ATOM 694 C CA . VAL A 1 95 ? -8.911 -9.319 1.632 1.00 97.19 95 VAL A CA 1
ATOM 695 C C . VAL A 1 95 ? -9.291 -10.785 1.804 1.00 97.19 95 VAL A C 1
ATOM 697 O O . VAL A 1 95 ? -10.196 -11.287 1.145 1.00 97.19 95 VAL A O 1
ATOM 700 N N . MET A 1 96 ? -8.610 -11.469 2.721 1.00 95.56 96 MET A N 1
ATOM 701 C CA . MET A 1 96 ? -8.848 -12.887 3.018 1.00 95.56 96 MET A CA 1
ATOM 702 C C . MET A 1 96 ? -9.766 -13.088 4.235 1.00 95.56 96 MET A C 1
ATOM 704 O O . MET A 1 96 ? -10.071 -14.218 4.611 1.00 95.56 96 MET A O 1
ATOM 708 N N . GLY A 1 97 ? -10.224 -11.989 4.841 1.00 90.19 97 GLY A N 1
ATOM 709 C CA . GLY A 1 97 ? -11.029 -11.979 6.058 1.00 90.19 97 GLY A CA 1
ATOM 710 C C . GLY A 1 97 ? -10.186 -12.035 7.334 1.00 90.19 97 GLY A C 1
ATOM 711 O O . GLY A 1 97 ? -9.002 -12.366 7.326 1.00 90.19 97 GLY A O 1
ATOM 712 N N . GLY A 1 98 ? -10.801 -11.667 8.462 1.00 89.31 98 GLY A N 1
ATOM 713 C CA . GLY A 1 98 ? -10.159 -11.728 9.780 1.00 89.31 98 GLY A CA 1
ATOM 714 C C . GLY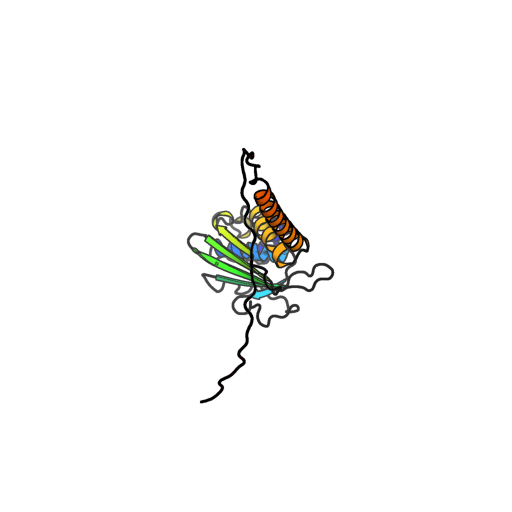 A 1 98 ? -8.935 -10.819 9.951 1.00 89.31 98 GLY A C 1
ATOM 715 O O . GLY A 1 98 ? -8.099 -11.113 10.804 1.00 89.31 98 GLY A O 1
ATOM 716 N N . GLY A 1 99 ? -8.811 -9.745 9.163 1.00 91.19 99 GLY A N 1
ATOM 717 C CA . GLY A 1 99 ? -7.635 -8.875 9.145 1.00 91.19 99 GLY A CA 1
ATOM 718 C C . GLY A 1 99 ? -6.541 -9.302 8.164 1.00 91.19 99 GLY A C 1
ATOM 719 O O . GLY A 1 99 ? -5.584 -8.557 7.993 1.00 91.19 99 GLY A O 1
ATOM 720 N N . ALA A 1 100 ? -6.635 -10.469 7.523 1.00 96.62 100 ALA A N 1
ATOM 721 C CA . ALA A 1 100 ? -5.599 -10.939 6.607 1.00 96.62 100 ALA A CA 1
ATOM 722 C C . ALA A 1 100 ? -5.724 -10.288 5.218 1.00 96.62 100 ALA A C 1
ATOM 724 O O . ALA A 1 100 ? -6.802 -10.262 4.617 1.00 96.62 100 ALA A O 1
ATOM 725 N N . LEU A 1 101 ? -4.597 -9.807 4.694 1.00 97.44 101 LEU A N 1
ATOM 726 C CA . LEU A 1 101 ? -4.476 -9.164 3.391 1.00 97.44 101 LEU A CA 1
ATOM 727 C C . LEU A 1 101 ? -3.313 -9.792 2.614 1.00 97.44 101 LEU A C 1
ATOM 729 O O . LEU A 1 101 ? -2.180 -9.808 3.091 1.00 97.44 101 LEU A O 1
ATOM 733 N N . VAL A 1 102 ? -3.580 -10.269 1.399 1.00 98.19 102 VAL A N 1
ATOM 734 C CA . VAL A 1 102 ? -2.534 -10.703 0.462 1.00 98.19 102 VAL A CA 1
ATOM 735 C C . VAL A 1 102 ? -2.301 -9.582 -0.534 1.00 98.19 102 VAL A C 1
ATOM 737 O O . VAL A 1 102 ? -3.196 -9.229 -1.301 1.00 98.19 102 VAL A O 1
ATOM 740 N N . VAL A 1 103 ? -1.101 -9.014 -0.525 1.00 98.19 103 VAL A N 1
ATOM 741 C CA . VAL A 1 103 ? -0.710 -7.926 -1.417 1.00 98.19 103 VAL A CA 1
ATOM 742 C C . VAL A 1 103 ? 0.312 -8.438 -2.420 1.00 98.19 103 VAL A C 1
ATOM 744 O O . VAL A 1 103 ? 1.362 -8.950 -2.048 1.00 98.19 103 VAL A O 1
ATOM 747 N N . THR A 1 104 ? 0.022 -8.278 -3.705 1.00 97.06 104 THR A N 1
ATOM 748 C CA . THR A 1 104 ? 0.915 -8.660 -4.800 1.00 97.06 104 THR A CA 1
ATOM 749 C C . THR A 1 104 ? 1.381 -7.430 -5.561 1.00 97.06 104 THR A C 1
ATOM 751 O O . THR A 1 104 ? 0.560 -6.568 -5.884 1.00 97.06 104 THR A O 1
ATOM 754 N N . LEU A 1 105 ? 2.662 -7.377 -5.909 1.00 95.56 105 LEU A N 1
ATOM 755 C CA . LEU A 1 105 ? 3.254 -6.320 -6.719 1.00 95.56 105 LEU A CA 1
ATOM 756 C C . LEU A 1 105 ? 3.942 -6.934 -7.943 1.00 95.56 105 LEU A C 1
ATOM 758 O O . LEU A 1 105 ? 4.821 -7.779 -7.806 1.00 95.56 105 LEU A O 1
ATOM 762 N N . ALA A 1 106 ? 3.541 -6.517 -9.141 1.00 92.88 106 ALA A N 1
ATOM 763 C CA . ALA A 1 106 ? 4.074 -7.022 -10.409 1.00 92.88 106 ALA A CA 1
ATOM 764 C C . ALA A 1 106 ? 4.576 -5.873 -11.290 1.00 92.88 106 ALA A C 1
ATOM 766 O O . ALA A 1 106 ? 3.981 -4.801 -11.289 1.00 92.88 106 ALA A O 1
ATOM 767 N N . ALA A 1 107 ? 5.631 -6.088 -12.077 1.00 90.06 107 ALA A N 1
ATOM 768 C CA . ALA A 1 107 ? 6.173 -5.075 -12.987 1.00 90.06 107 ALA A CA 1
ATOM 769 C C . ALA A 1 107 ? 5.775 -5.312 -14.454 1.00 90.06 107 ALA A C 1
ATOM 771 O O . ALA A 1 107 ? 5.661 -6.450 -14.911 1.00 90.06 107 ALA A O 1
ATOM 772 N N . SER A 1 108 ? 5.648 -4.239 -15.240 1.00 85.06 108 SER A N 1
ATOM 773 C CA . SER A 1 108 ? 5.603 -4.320 -16.701 1.00 85.06 108 SER A CA 1
ATOM 774 C C . SER A 1 108 ? 6.995 -4.694 -17.235 1.00 85.06 108 SER A C 1
ATOM 776 O O . SER A 1 108 ? 7.824 -3.808 -17.454 1.00 85.06 108 SER A O 1
ATOM 778 N N . ARG A 1 109 ? 7.234 -5.989 -17.491 1.00 75.88 109 ARG A N 1
ATOM 779 C CA . ARG A 1 109 ? 8.494 -6.579 -18.018 1.00 75.88 109 ARG A CA 1
ATOM 780 C C . ARG A 1 109 ? 9.660 -6.582 -17.008 1.00 75.88 109 ARG A C 1
ATOM 782 O O . ARG A 1 109 ? 9.744 -5.672 -16.183 1.00 75.88 109 ARG A O 1
ATOM 789 N N . PRO A 1 110 ? 10.604 -7.548 -17.074 1.00 62.53 110 PRO A N 1
ATOM 790 C CA . PRO A 1 110 ? 10.894 -8.547 -18.117 1.00 62.53 110 PRO A CA 1
ATOM 791 C C . PRO A 1 110 ? 10.175 -9.890 -17.914 1.00 62.53 110 PRO A C 1
ATOM 793 O O . PRO A 1 110 ? 9.754 -10.208 -16.807 1.00 62.53 110 PRO A O 1
ATOM 796 N N . GLU A 1 111 ? 10.022 -10.673 -18.988 1.00 65.12 111 GLU A N 1
ATOM 797 C CA . GLU A 1 111 ? 9.577 -12.073 -18.895 1.00 65.12 111 GLU A CA 1
ATOM 798 C C . GLU A 1 111 ? 10.372 -12.823 -17.812 1.00 65.12 111 GLU A C 1
ATOM 800 O O . GLU A 1 111 ? 11.589 -12.659 -17.705 1.00 65.12 111 GLU A O 1
ATOM 805 N N . GLY A 1 112 ? 9.682 -13.631 -17.004 1.00 68.75 112 GLY A N 1
ATOM 806 C CA . GLY A 1 112 ? 10.303 -14.458 -15.965 1.00 68.75 112 GLY A CA 1
ATOM 807 C C . GLY A 1 112 ? 10.573 -13.769 -14.621 1.00 68.75 112 GLY A C 1
ATOM 808 O O . GLY A 1 112 ? 11.230 -14.372 -13.776 1.00 68.75 112 GLY A O 1
ATOM 809 N N . VAL A 1 113 ? 10.093 -12.538 -14.393 1.00 81.88 113 VAL A N 1
ATOM 810 C CA . VAL A 1 113 ? 10.078 -11.939 -13.044 1.00 81.88 113 VAL A CA 1
ATOM 811 C C . VAL A 1 113 ? 8.758 -12.259 -12.353 1.00 81.88 113 VAL A C 1
ATOM 813 O O . VAL A 1 113 ? 7.699 -11.802 -12.780 1.00 81.88 113 VAL A O 1
ATOM 816 N N . GLU A 1 114 ? 8.847 -13.035 -11.276 1.00 87.75 114 GLU A N 1
ATOM 817 C CA . GLU A 1 114 ? 7.709 -13.350 -10.416 1.00 87.75 114 GLU A CA 1
ATOM 818 C C . GLU A 1 114 ? 7.204 -12.097 -9.680 1.00 87.75 114 GLU A C 1
ATOM 820 O O . GLU A 1 114 ? 8.017 -11.273 -9.237 1.00 87.75 114 GLU A O 1
ATOM 825 N N . PRO A 1 115 ? 5.878 -11.935 -9.516 1.00 91.75 115 PRO A N 1
ATOM 826 C CA . PRO A 1 115 ? 5.321 -10.921 -8.635 1.00 91.75 115 PRO A CA 1
ATOM 827 C C . PRO A 1 115 ? 5.832 -11.091 -7.202 1.00 91.75 115 PRO A C 1
ATOM 829 O O . PRO A 1 115 ? 5.902 -12.202 -6.677 1.00 91.75 115 PRO A O 1
ATOM 832 N N . ALA A 1 116 ? 6.129 -9.981 -6.532 1.00 94.12 116 ALA A N 1
ATOM 833 C CA . ALA A 1 116 ? 6.364 -10.010 -5.097 1.00 94.12 116 ALA A CA 1
ATOM 834 C C . ALA A 1 116 ? 5.026 -10.211 -4.376 1.00 94.12 116 ALA A C 1
ATOM 836 O O . ALA A 1 116 ? 4.045 -9.541 -4.699 1.00 94.12 116 ALA A O 1
ATOM 837 N N . VAL A 1 117 ? 4.992 -11.113 -3.396 1.00 95.88 117 VAL A N 1
ATOM 838 C CA . VAL A 1 117 ? 3.808 -11.401 -2.579 1.00 95.88 117 VAL A CA 1
ATOM 839 C C . VAL A 1 117 ? 4.116 -11.055 -1.128 1.00 95.88 117 VAL A C 1
ATOM 841 O O . VAL A 1 117 ? 5.154 -11.444 -0.597 1.00 95.88 117 VAL A O 1
ATOM 844 N N . MET A 1 118 ? 3.217 -10.311 -0.496 1.00 97.38 118 MET A N 1
ATOM 845 C CA . MET A 1 118 ? 3.284 -9.908 0.902 1.00 97.38 118 MET A CA 1
ATOM 846 C C . MET A 1 118 ? 2.000 -10.359 1.592 1.00 97.38 118 MET A C 1
ATOM 848 O O . MET A 1 118 ? 0.905 -9.957 1.201 1.00 97.38 118 MET A O 1
ATOM 852 N N . GLU A 1 119 ? 2.132 -11.174 2.628 1.00 97.56 119 GLU A N 1
ATOM 853 C CA . GLU A 1 119 ? 1.020 -11.555 3.495 1.00 97.56 119 GLU A CA 1
ATOM 854 C C . GLU A 1 119 ? 1.044 -10.659 4.733 1.00 97.56 119 GLU A C 1
ATOM 856 O O . GLU A 1 119 ? 2.016 -10.644 5.490 1.00 97.56 119 GLU A O 1
ATOM 861 N N . LEU A 1 120 ? -0.007 -9.864 4.914 1.00 97.75 120 LEU A N 1
ATOM 862 C CA . LEU A 1 120 ? -0.098 -8.857 5.962 1.00 97.75 120 LEU A CA 1
ATOM 863 C C . LEU A 1 120 ? -1.272 -9.178 6.892 1.00 97.75 120 LEU A C 1
ATOM 865 O O . LEU A 1 120 ? -2.378 -9.454 6.434 1.00 97.75 120 LEU A O 1
ATOM 869 N N . ASP A 1 121 ? -1.052 -9.079 8.204 1.00 97.75 121 ASP A N 1
ATOM 870 C CA . ASP A 1 121 ? -2.144 -8.965 9.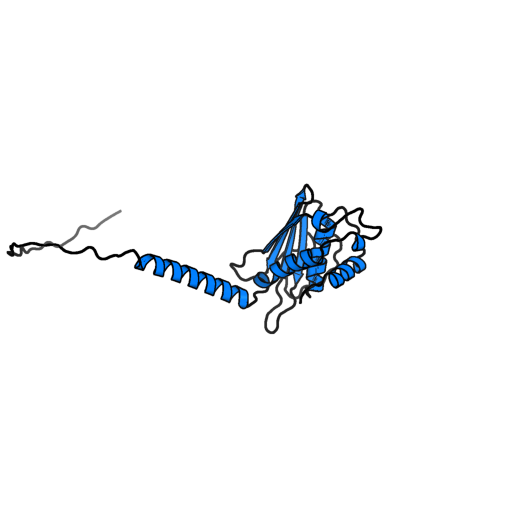177 1.00 97.75 121 ASP A CA 1
ATOM 871 C C . ASP A 1 121 ? -2.408 -7.480 9.418 1.00 97.75 121 ASP A C 1
ATOM 873 O O . ASP A 1 121 ? -1.605 -6.782 10.040 1.00 97.75 121 ASP A O 1
ATOM 877 N N . ALA A 1 122 ? -3.538 -6.982 8.930 1.00 97.12 122 ALA A N 1
ATOM 878 C CA . ALA A 1 122 ? -3.902 -5.581 9.021 1.00 97.12 122 ALA A CA 1
ATOM 879 C C . ALA A 1 122 ? -3.958 -5.087 10.473 1.00 97.12 122 ALA A C 1
ATOM 881 O O . ALA A 1 122 ? -3.541 -3.968 10.781 1.00 97.12 122 ALA A O 1
ATOM 882 N N . ARG A 1 123 ? -4.373 -5.956 11.401 1.00 96.12 123 ARG A N 1
ATOM 883 C CA . ARG A 1 123 ? -4.441 -5.630 12.829 1.00 96.12 123 ARG A CA 1
ATOM 884 C C . ARG A 1 123 ? -3.049 -5.408 13.394 1.00 96.12 123 ARG A C 1
ATOM 886 O O . ARG A 1 123 ? -2.899 -4.642 14.334 1.00 96.12 123 ARG A O 1
ATOM 893 N N . LYS A 1 124 ? -1.996 -6.009 12.837 1.00 97.50 124 LYS A N 1
ATOM 894 C CA . LYS A 1 124 ? -0.621 -5.757 13.289 1.00 97.50 124 LYS A CA 1
ATOM 895 C C . LYS A 1 124 ? -0.192 -4.308 13.070 1.00 97.50 124 LYS A C 1
ATOM 897 O O . LYS A 1 124 ? 0.612 -3.813 13.856 1.00 97.50 124 LYS A O 1
ATOM 902 N N . TYR A 1 125 ? -0.740 -3.633 12.061 1.00 97.62 125 TYR A N 1
ATOM 903 C CA . TYR A 1 125 ? -0.297 -2.304 11.632 1.00 97.62 125 TYR A CA 1
ATOM 904 C C . TYR A 1 125 ? -1.327 -1.196 11.860 1.00 97.62 125 TYR A C 1
ATOM 906 O O . TYR A 1 125 ? -0.974 -0.020 1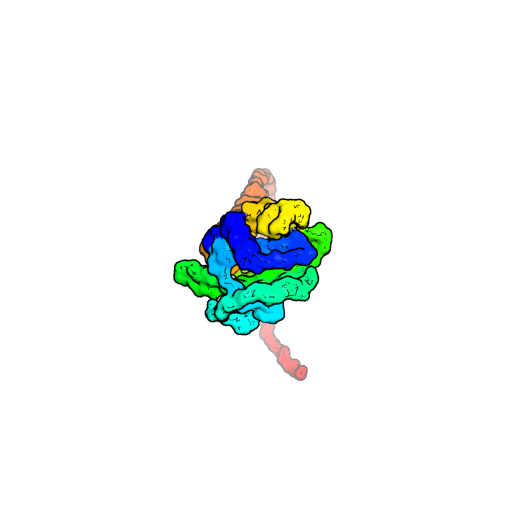1.785 1.00 97.62 125 TYR A O 1
ATOM 914 N N . TYR A 1 126 ? -2.577 -1.544 12.169 1.00 97.12 126 TYR A N 1
ATOM 915 C CA . TYR A 1 126 ? -3.637 -0.576 12.419 1.00 97.12 126 TYR A CA 1
ATOM 916 C C . TYR A 1 126 ? -4.509 -0.978 13.610 1.00 97.12 126 TYR A C 1
ATOM 918 O O . TYR A 1 126 ? -4.972 -2.115 13.708 1.00 97.12 126 TYR A O 1
ATOM 926 N N . ASP A 1 127 ? -4.737 -0.021 14.505 1.00 95.50 127 ASP A N 1
ATOM 927 C CA . ASP A 1 127 ? -5.609 -0.134 15.668 1.00 95.50 127 ASP A CA 1
ATOM 928 C C . ASP A 1 127 ? -6.748 0.893 15.556 1.00 95.50 127 ASP A C 1
ATOM 930 O O . ASP A 1 127 ? -6.507 2.083 15.772 1.00 95.50 127 ASP A O 1
ATOM 934 N N . PRO A 1 128 ? -7.984 0.477 15.219 1.00 89.62 128 PRO A N 1
ATOM 935 C CA . PRO A 1 128 ? -9.123 1.386 15.073 1.00 89.62 128 PRO A CA 1
ATOM 936 C C . PRO A 1 128 ? -9.383 2.270 16.302 1.00 89.62 128 PRO A C 1
ATOM 938 O O . PRO A 1 128 ? -9.828 3.408 16.151 1.00 89.62 128 PRO A O 1
ATOM 941 N N . GLU A 1 129 ? -9.029 1.788 17.495 1.00 91.44 129 GLU A N 1
ATOM 942 C CA . GLU A 1 129 ? -9.220 2.493 18.766 1.00 91.44 129 GLU A CA 1
ATOM 943 C C . GLU A 1 129 ? -7.978 3.303 19.185 1.00 91.44 129 GLU A C 1
ATOM 945 O O . GLU A 1 129 ? -7.985 3.997 20.201 1.00 91.44 129 GLU A O 1
ATOM 950 N N . GLY A 1 130 ? -6.907 3.275 18.384 1.00 87.69 130 GLY A N 1
ATOM 951 C CA . GLY A 1 130 ? -5.599 3.867 18.689 1.00 87.69 130 GLY A CA 1
ATOM 952 C C . GLY A 1 130 ? -5.530 5.401 18.679 1.00 87.69 130 GLY A C 1
ATOM 953 O O . GLY A 1 130 ? -4.443 5.964 18.776 1.00 87.69 130 GLY A O 1
ATOM 954 N N . GLY A 1 131 ? -6.658 6.104 18.544 1.00 88.38 131 GLY A N 1
ATOM 955 C CA . GLY A 1 131 ? -6.710 7.566 18.628 1.00 88.38 131 GLY A CA 1
ATOM 956 C C . GLY A 1 131 ? -7.813 8.213 17.784 1.00 88.38 131 GLY A C 1
ATOM 957 O O . GLY A 1 131 ? -8.535 7.529 17.058 1.00 88.38 131 GLY A O 1
ATOM 958 N N . PRO A 1 132 ? -7.972 9.546 17.861 1.00 85.31 132 PRO A N 1
ATOM 959 C CA . PRO A 1 132 ? -9.012 10.266 17.123 1.00 85.31 132 PRO A CA 1
ATOM 960 C C . PRO A 1 132 ? -8.737 10.397 15.617 1.00 85.31 132 PRO A C 1
ATOM 962 O O . PRO A 1 132 ? -9.684 10.446 14.836 1.00 85.31 132 PRO A O 1
ATOM 965 N N . ALA A 1 133 ? -7.470 10.447 15.191 1.00 87.19 133 ALA A N 1
ATOM 966 C CA . ALA A 1 133 ? -7.103 10.613 13.783 1.00 87.19 133 ALA A CA 1
ATOM 967 C C . ALA A 1 133 ? -6.543 9.319 13.177 1.00 87.19 133 ALA A C 1
ATOM 969 O O . ALA A 1 133 ? -5.768 8.611 13.817 1.00 87.19 133 ALA A O 1
ATOM 970 N N . ALA A 1 134 ? -6.840 9.060 11.899 1.00 86.19 134 ALA A N 1
ATOM 971 C CA . ALA A 1 134 ? -6.393 7.851 11.202 1.00 86.19 134 ALA A CA 1
ATOM 972 C C . ALA A 1 134 ? -4.866 7.647 11.258 1.00 86.19 134 ALA A C 1
ATOM 974 O O . ALA A 1 134 ? -4.401 6.538 11.486 1.00 86.19 134 ALA A O 1
ATOM 975 N N . ALA A 1 135 ? -4.082 8.721 11.142 1.00 90.12 135 ALA A N 1
ATOM 976 C CA . ALA A 1 135 ? -2.622 8.665 11.232 1.00 90.12 135 ALA A CA 1
ATOM 977 C C . ALA A 1 135 ? -2.094 8.209 12.610 1.00 90.12 135 ALA A C 1
ATOM 979 O O . ALA A 1 135 ? -0.995 7.675 12.687 1.00 90.12 135 ALA A O 1
ATOM 980 N N . GLN A 1 136 ? -2.845 8.432 13.693 1.00 91.38 136 GLN A N 1
ATOM 981 C CA . GLN A 1 136 ? -2.453 8.032 15.055 1.00 91.38 136 GLN A CA 1
ATOM 982 C C . GLN A 1 136 ? -2.762 6.559 15.342 1.00 91.38 136 GLN A C 1
ATOM 984 O O . GLN A 1 136 ? -2.182 5.978 16.249 1.00 91.38 136 GLN A O 1
ATOM 989 N N . ARG A 1 137 ? -3.655 5.962 14.548 1.00 95.25 137 ARG A N 1
ATOM 990 C CA . ARG A 1 137 ? -4.084 4.564 14.654 1.00 95.25 137 ARG A CA 1
ATOM 991 C C . ARG A 1 137 ? -3.114 3.582 13.999 1.00 95.25 137 ARG A C 1
ATOM 993 O O . ARG A 1 137 ? -3.247 2.377 14.186 1.00 95.25 137 ARG A O 1
ATOM 1000 N N . TYR A 1 138 ? -2.140 4.074 13.234 1.00 96.75 138 TYR A N 1
ATOM 1001 C CA . TYR A 1 138 ? -1.087 3.228 12.684 1.00 96.75 138 TYR A CA 1
ATOM 1002 C C . TYR A 1 138 ? -0.043 2.869 13.737 1.00 96.75 138 TYR A C 1
ATOM 1004 O O . TYR A 1 138 ? 0.354 3.691 14.560 1.00 96.75 138 TYR A O 1
ATOM 1012 N N . ARG A 1 139 ? 0.462 1.642 13.640 1.00 96.50 139 ARG A N 1
ATOM 1013 C CA . ARG A 1 139 ? 1.537 1.092 14.467 1.00 96.50 139 ARG A CA 1
ATOM 1014 C C . ARG A 1 139 ? 2.479 0.251 13.611 1.00 96.50 139 ARG A C 1
ATOM 1016 O O . ARG A 1 139 ? 2.108 -0.170 12.519 1.00 96.50 139 ARG A O 1
ATOM 1023 N N . ASN A 1 140 ? 3.691 -0.001 14.104 1.00 96.88 140 ASN A N 1
ATOM 1024 C CA . ASN A 1 140 ? 4.690 -0.840 13.426 1.00 96.88 140 ASN A CA 1
ATOM 1025 C C . ASN A 1 140 ? 4.951 -0.425 11.959 1.00 96.88 140 ASN A C 1
ATOM 1027 O O . ASN A 1 140 ? 5.186 -1.270 11.093 1.00 96.88 140 ASN A O 1
ATOM 1031 N N . LEU A 1 141 ? 4.875 0.875 11.650 1.00 96.62 141 LEU A N 1
ATOM 1032 C CA . LEU A 1 141 ? 4.988 1.362 10.272 1.00 96.62 141 LEU A CA 1
ATOM 1033 C C . LEU A 1 141 ? 6.391 1.185 9.705 1.00 96.62 141 LEU A C 1
ATOM 1035 O O . LEU A 1 141 ? 6.534 0.986 8.505 1.00 96.62 141 LEU A O 1
ATOM 1039 N N . GLU A 1 142 ? 7.419 1.232 10.543 1.00 97.12 142 GLU A N 1
ATOM 1040 C CA . GLU A 1 142 ? 8.800 0.961 10.150 1.00 97.12 142 GLU A CA 1
ATOM 1041 C C . GLU A 1 142 ? 8.934 -0.453 9.578 1.00 97.12 142 GLU A C 1
ATOM 1043 O O . GLU A 1 142 ? 9.599 -0.665 8.560 1.00 97.12 142 GLU A O 1
ATOM 1048 N N . GLU A 1 143 ? 8.254 -1.414 10.203 1.00 97.38 143 GLU A N 1
ATOM 1049 C CA . GLU A 1 143 ? 8.211 -2.789 9.728 1.00 97.38 143 GLU A CA 1
ATOM 1050 C C . GLU A 1 143 ? 7.421 -2.894 8.421 1.00 97.38 143 GLU A C 1
ATOM 1052 O O . GLU A 1 143 ? 7.923 -3.486 7.468 1.00 97.38 143 GLU A O 1
ATOM 1057 N N . LEU A 1 144 ? 6.240 -2.269 8.327 1.00 97.69 144 LEU A N 1
ATOM 1058 C CA . LEU A 1 144 ? 5.460 -2.256 7.083 1.00 97.69 144 LEU A CA 1
ATOM 1059 C C . LEU A 1 144 ? 6.262 -1.654 5.917 1.00 97.69 144 LEU A C 1
ATOM 1061 O O . LEU A 1 144 ? 6.312 -2.234 4.835 1.00 97.69 144 LEU A O 1
ATOM 1065 N N . CYS A 1 145 ? 6.940 -0.525 6.146 1.00 96.75 145 CYS A N 1
ATOM 1066 C CA . CYS A 1 145 ? 7.805 0.108 5.149 1.00 96.75 145 CYS A CA 1
ATOM 1067 C C . CYS A 1 145 ? 8.935 -0.829 4.715 1.00 96.75 145 CYS A C 1
ATOM 1069 O O . CYS A 1 145 ? 9.238 -0.902 3.529 1.00 96.75 145 CYS A O 1
ATOM 1071 N N . SER A 1 146 ? 9.529 -1.570 5.654 1.00 96.12 146 SER A N 1
ATOM 1072 C CA . SER A 1 146 ? 10.598 -2.529 5.354 1.00 96.12 146 SER A CA 1
ATOM 1073 C C . SER A 1 146 ? 10.098 -3.702 4.505 1.00 96.12 146 SER A C 1
ATOM 1075 O O . SER A 1 146 ? 10.802 -4.140 3.598 1.00 96.12 146 SER A O 1
ATOM 1077 N N . VAL A 1 147 ? 8.873 -4.183 4.755 1.00 96.56 147 VAL A N 1
ATOM 1078 C CA . VAL A 1 147 ? 8.230 -5.229 3.942 1.00 96.56 147 VAL A CA 1
ATOM 1079 C C . VAL A 1 147 ? 7.997 -4.740 2.508 1.00 96.56 147 VAL A C 1
ATOM 1081 O O . VAL A 1 147 ? 8.376 -5.428 1.561 1.00 96.56 147 VAL A O 1
ATOM 1084 N N . VAL A 1 148 ? 7.449 -3.531 2.336 1.00 95.94 148 VAL A N 1
ATOM 1085 C CA . VAL A 1 148 ? 7.229 -2.934 1.004 1.00 95.94 148 VAL A CA 1
ATOM 1086 C C . VAL A 1 148 ? 8.555 -2.674 0.283 1.00 95.94 148 VAL A C 1
ATOM 1088 O O . VAL A 1 148 ? 8.692 -2.988 -0.896 1.00 95.94 148 VAL A O 1
ATOM 1091 N N . GLU A 1 149 ? 9.559 -2.146 0.986 1.00 93.12 149 GLU A N 1
ATOM 1092 C CA . GLU A 1 149 ? 10.891 -1.885 0.431 1.00 93.12 149 GLU A CA 1
ATOM 1093 C C . GLU A 1 149 ? 11.574 -3.174 -0.041 1.00 93.12 149 GLU A C 1
ATOM 1095 O O . GLU A 1 149 ? 12.187 -3.180 -1.105 1.00 93.12 149 GLU A O 1
ATOM 1100 N N . ALA A 1 150 ? 11.438 -4.281 0.693 1.00 92.69 150 ALA A N 1
ATOM 1101 C CA . ALA A 1 150 ? 12.010 -5.566 0.295 1.00 92.69 150 ALA A CA 1
ATOM 1102 C C . ALA A 1 150 ? 11.370 -6.142 -0.985 1.00 92.69 150 ALA A C 1
ATOM 1104 O O . ALA A 1 150 ? 12.025 -6.891 -1.713 1.00 92.69 150 ALA A O 1
ATOM 1105 N N . ALA A 1 151 ? 10.119 -5.775 -1.285 1.00 92.25 151 ALA A N 1
ATOM 1106 C CA . ALA A 1 151 ? 9.383 -6.252 -2.455 1.00 92.25 151 ALA A CA 1
ATOM 1107 C C . ALA A 1 151 ? 9.780 -5.552 -3.773 1.00 92.25 151 ALA A C 1
ATOM 1109 O O . ALA A 1 151 ? 9.553 -6.104 -4.850 1.00 92.25 151 ALA A O 1
ATOM 1110 N N . LEU A 1 152 ? 10.377 -4.355 -3.718 1.00 89.94 152 LEU A N 1
ATOM 1111 C CA . LEU A 1 152 ? 10.650 -3.518 -4.898 1.00 89.94 152 LEU A CA 1
ATOM 1112 C C . LEU A 1 152 ? 11.875 -3.939 -5.744 1.00 89.94 152 LEU A C 1
ATOM 1114 O O . LEU A 1 152 ? 11.742 -4.021 -6.970 1.00 89.94 152 LEU A O 1
ATOM 1118 N N . PRO A 1 153 ? 13.061 -4.246 -5.172 1.00 86.75 153 PRO A N 1
ATOM 1119 C CA . PRO A 1 153 ? 14.283 -4.455 -5.953 1.00 86.75 153 PRO A CA 1
ATOM 1120 C C . PRO A 1 153 ? 14.209 -5.529 -7.054 1.00 86.75 153 PRO A C 1
ATOM 1122 O O . PRO A 1 153 ? 14.773 -5.295 -8.133 1.00 86.75 153 PRO A O 1
ATOM 1125 N N . PRO A 1 154 ? 13.540 -6.688 -6.851 1.00 83.44 154 PRO A N 1
ATOM 1126 C CA . PRO A 1 154 ? 13.377 -7.685 -7.912 1.00 83.44 154 PRO A CA 1
ATOM 1127 C C . PRO A 1 154 ? 12.590 -7.145 -9.116 1.00 83.44 154 PRO A C 1
ATOM 1129 O O . PRO A 1 154 ? 12.908 -7.462 -10.262 1.00 83.44 154 PRO A O 1
ATOM 1132 N N . LEU A 1 155 ? 11.605 -6.283 -8.857 1.00 84.50 155 LEU A N 1
ATOM 1133 C CA . LEU A 1 155 ? 10.651 -5.757 -9.835 1.00 84.50 155 LEU A CA 1
ATOM 1134 C C . LEU A 1 155 ? 11.202 -4.557 -10.611 1.00 84.50 155 LEU A C 1
ATOM 1136 O O . LEU A 1 155 ? 10.922 -4.387 -11.798 1.00 84.50 155 LEU A O 1
ATOM 1140 N N . GLU A 1 156 ? 12.046 -3.753 -9.969 1.00 77.50 156 GLU A N 1
ATOM 1141 C CA . GLU A 1 156 ? 12.720 -2.599 -10.578 1.00 77.50 156 GLU A CA 1
ATOM 1142 C C . GLU A 1 156 ? 13.974 -2.997 -11.374 1.00 77.50 156 GLU A C 1
ATOM 1144 O O . GLU A 1 156 ? 14.522 -2.209 -12.146 1.00 77.50 156 GLU A O 1
ATOM 1149 N N . GLY A 1 157 ? 14.393 -4.265 -11.279 1.00 65.25 157 GLY A N 1
ATOM 1150 C CA . GLY A 1 157 ? 15.492 -4.822 -12.064 1.00 65.25 157 GLY A CA 1
ATOM 1151 C C . GLY A 1 157 ? 16.862 -4.343 -11.610 1.00 65.25 157 GLY A C 1
ATOM 1152 O O . GLY A 1 157 ? 17.757 -4.163 -12.440 1.00 65.25 157 GLY A O 1
ATOM 1153 N N . GLY A 1 158 ? 17.048 -4.176 -10.299 1.00 54.94 158 GLY A N 1
ATOM 1154 C CA . GLY A 1 158 ? 18.370 -3.957 -9.735 1.00 54.94 158 GLY A CA 1
ATOM 1155 C C . GLY A 1 158 ? 19.329 -5.058 -10.198 1.00 54.94 158 GLY A C 1
ATOM 1156 O O . GLY A 1 158 ? 19.108 -6.243 -9.949 1.00 54.94 158 GLY A O 1
ATOM 1157 N N . ALA A 1 159 ? 20.432 -4.675 -10.849 1.00 48.22 159 ALA A N 1
ATOM 1158 C CA . ALA A 1 159 ? 21.468 -5.587 -11.352 1.00 48.22 159 ALA A CA 1
ATOM 1159 C C . ALA A 1 159 ? 22.067 -6.522 -10.271 1.00 48.22 159 ALA A C 1
ATOM 1161 O O . ALA A 1 159 ? 22.780 -7.474 -10.594 1.00 48.22 159 ALA A O 1
ATOM 1162 N N . ALA A 1 160 ? 21.792 -6.262 -8.989 1.00 48.69 160 ALA A N 1
ATOM 1163 C CA . ALA A 1 160 ? 22.123 -7.127 -7.863 1.00 48.69 160 ALA A CA 1
ATOM 1164 C C . ALA A 1 160 ? 21.265 -8.406 -7.818 1.00 48.69 160 ALA A C 1
ATOM 1166 O O . ALA A 1 160 ? 21.825 -9.481 -7.636 1.00 48.69 160 ALA A O 1
ATOM 1167 N N . ALA A 1 161 ? 19.955 -8.336 -8.081 1.00 48.94 161 ALA A N 1
ATOM 1168 C CA . ALA A 1 161 ? 19.061 -9.496 -7.995 1.00 48.94 161 ALA A CA 1
ATOM 1169 C C . ALA A 1 161 ? 19.384 -10.547 -9.072 1.00 48.94 161 ALA A C 1
ATOM 1171 O O . ALA A 1 161 ? 19.540 -11.728 -8.774 1.00 48.94 161 ALA A O 1
ATOM 1172 N N . GLY A 1 162 ? 19.627 -10.107 -10.313 1.00 45.94 162 GLY A N 1
ATOM 1173 C CA . GLY A 1 162 ? 20.059 -11.000 -11.392 1.00 45.94 162 GLY A CA 1
ATOM 1174 C C . GLY A 1 162 ? 21.475 -11.561 -11.202 1.00 45.94 162 GLY A C 1
ATOM 1175 O O . GLY A 1 162 ? 21.788 -12.628 -11.723 1.00 45.94 162 GLY A O 1
ATOM 1176 N N . ARG A 1 163 ? 22.366 -10.869 -10.477 1.00 53.38 163 ARG A N 1
ATOM 1177 C CA . ARG A 1 163 ? 23.703 -11.399 -10.138 1.00 53.38 163 ARG A CA 1
ATOM 1178 C C . ARG A 1 163 ? 23.646 -12.402 -8.992 1.00 53.38 163 ARG A C 1
ATOM 1180 O O . ARG A 1 163 ? 24.278 -13.443 -9.110 1.00 53.38 163 ARG A O 1
ATOM 1187 N N . LEU A 1 164 ? 22.854 -12.132 -7.957 1.00 60.06 164 LEU A N 1
ATOM 1188 C CA . LEU A 1 164 ? 22.664 -13.034 -6.822 1.00 60.06 164 LEU A CA 1
ATOM 1189 C C . LEU A 1 164 ? 21.935 -14.315 -7.238 1.00 60.06 164 LEU A C 1
ATOM 1191 O O . LEU A 1 164 ? 22.384 -15.394 -6.878 1.00 60.06 164 LEU A O 1
ATOM 1195 N N . ALA A 1 165 ? 20.903 -14.223 -8.083 1.00 55.16 165 ALA A N 1
ATOM 1196 C CA . ALA A 1 165 ? 20.225 -15.401 -8.631 1.00 55.16 165 ALA A CA 1
ATOM 1197 C C . ALA A 1 165 ? 21.168 -16.265 -9.490 1.00 55.16 165 ALA A C 1
ATOM 1199 O O . ALA A 1 165 ? 21.183 -17.486 -9.364 1.00 55.16 165 ALA A O 1
ATOM 1200 N N . ARG A 1 166 ? 22.022 -15.637 -10.316 1.00 64.44 166 ARG A N 1
ATOM 1201 C CA . ARG A 1 166 ? 23.035 -16.354 -11.115 1.00 64.44 166 ARG A CA 1
ATOM 1202 C C . ARG A 1 166 ? 24.163 -16.941 -10.262 1.00 64.44 166 ARG A C 1
ATOM 1204 O O . ARG A 1 166 ? 24.638 -18.025 -10.575 1.00 64.44 166 ARG A O 1
ATOM 1211 N N . GLN A 1 167 ? 24.576 -16.262 -9.191 1.00 70.38 167 GLN A N 1
ATOM 1212 C CA . GLN A 1 167 ? 25.572 -16.774 -8.245 1.00 70.38 167 GLN A CA 1
ATOM 1213 C C . GLN A 1 167 ? 25.021 -17.926 -7.401 1.00 70.38 167 GLN A C 1
ATOM 1215 O O . GLN A 1 167 ? 25.720 -18.917 -7.229 1.00 70.38 167 GLN A O 1
ATOM 1220 N N . ALA A 1 168 ? 23.773 -17.842 -6.937 1.00 65.62 168 ALA A N 1
ATOM 1221 C CA . ALA A 1 168 ? 23.111 -18.921 -6.209 1.00 65.62 168 ALA A CA 1
ATOM 1222 C C . ALA A 1 168 ? 22.909 -20.160 -7.097 1.00 65.62 168 ALA A C 1
ATOM 1224 O O . ALA A 1 168 ? 23.203 -21.273 -6.669 1.00 65.62 168 ALA A O 1
ATOM 1225 N N . ALA A 1 169 ? 22.504 -19.973 -8.360 1.00 66.62 169 ALA A N 1
ATOM 1226 C CA . ALA A 1 169 ? 22.390 -21.067 -9.326 1.00 66.62 169 ALA A CA 1
ATOM 1227 C C . ALA A 1 169 ? 23.752 -21.717 -9.635 1.00 66.62 169 ALA A C 1
ATOM 1229 O O . ALA A 1 169 ? 23.851 -22.940 -9.668 1.00 66.62 169 ALA A O 1
ATOM 1230 N N . ALA A 1 170 ? 24.811 -20.914 -9.791 1.00 70.06 170 ALA A N 1
ATOM 1231 C CA . ALA A 1 170 ? 26.168 -21.417 -10.009 1.00 70.06 170 ALA A CA 1
ATOM 1232 C C . ALA A 1 170 ? 26.722 -22.179 -8.788 1.00 70.06 170 ALA A C 1
ATOM 1234 O O . ALA A 1 170 ? 27.399 -23.196 -8.946 1.00 70.06 170 ALA A O 1
ATOM 1235 N N . GLN A 1 171 ? 26.415 -21.721 -7.570 1.00 67.50 171 GLN A N 1
ATOM 1236 C CA . GLN A 1 171 ? 26.809 -22.391 -6.325 1.00 67.50 171 GLN A CA 1
ATOM 1237 C C . GLN A 1 171 ? 26.050 -23.705 -6.109 1.00 67.50 171 GLN A C 1
ATOM 1239 O O . GLN A 1 171 ? 26.662 -24.687 -5.698 1.00 67.50 171 GLN A O 1
ATOM 1244 N N . ALA A 1 172 ? 24.759 -23.757 -6.447 1.00 66.56 172 ALA A N 1
ATOM 1245 C CA . ALA A 1 172 ? 23.977 -24.990 -6.407 1.00 66.56 172 ALA A CA 1
ATOM 1246 C C . ALA A 1 172 ? 24.515 -26.034 -7.402 1.00 66.56 172 ALA A C 1
ATOM 1248 O O . ALA A 1 172 ? 24.714 -27.187 -7.030 1.00 66.56 172 ALA A O 1
ATOM 1249 N N . SER A 1 173 ? 24.861 -25.620 -8.628 1.00 70.31 173 SER A N 1
ATOM 1250 C CA . SER A 1 173 ? 25.467 -26.525 -9.615 1.00 70.31 173 SER A CA 1
ATOM 1251 C C . SER A 1 173 ? 26.871 -27.006 -9.229 1.00 70.31 173 SER A C 1
ATOM 1253 O O . SER A 1 173 ? 27.233 -28.137 -9.535 1.00 70.31 173 SER A O 1
ATOM 1255 N N . ALA A 1 174 ? 27.660 -26.177 -8.534 1.00 63.38 174 ALA A N 1
ATOM 1256 C CA . ALA A 1 174 ? 28.990 -26.564 -8.058 1.00 63.38 174 ALA A CA 1
ATOM 1257 C C . ALA A 1 174 ? 28.927 -27.525 -6.856 1.00 63.38 174 ALA A C 1
ATOM 1259 O O . ALA A 1 174 ? 29.776 -28.405 -6.726 1.00 63.38 174 ALA A O 1
ATOM 1260 N N . ALA A 1 175 ? 27.916 -27.382 -5.993 1.00 59.28 175 ALA A N 1
ATOM 1261 C CA . ALA A 1 175 ? 27.682 -28.288 -4.871 1.00 59.28 175 ALA A CA 1
ATOM 1262 C C . ALA A 1 175 ? 27.211 -29.682 -5.333 1.00 59.28 175 ALA A C 1
ATOM 1264 O O . ALA A 1 175 ? 27.650 -30.688 -4.773 1.00 59.28 175 ALA A O 1
ATOM 1265 N N . ASP A 1 176 ? 26.386 -29.749 -6.384 1.00 54.97 176 ASP A N 1
ATOM 1266 C CA . ASP A 1 176 ? 25.943 -31.018 -6.984 1.00 54.97 176 ASP A CA 1
ATOM 1267 C C . ASP A 1 176 ? 27.083 -31.781 -7.684 1.00 54.97 176 ASP A C 1
ATOM 1269 O O . ASP A 1 176 ? 27.129 -33.014 -7.639 1.00 54.97 176 ASP A O 1
ATOM 1273 N N . ASP A 1 177 ? 28.032 -31.069 -8.301 1.00 52.31 177 ASP A N 1
ATOM 1274 C CA . ASP A 1 177 ? 29.189 -31.686 -8.963 1.00 52.31 177 ASP A CA 1
ATOM 1275 C C . ASP A 1 177 ? 30.236 -32.188 -7.947 1.00 52.31 177 ASP A C 1
ATOM 1277 O O . ASP A 1 177 ? 30.773 -33.292 -8.080 1.00 52.31 177 ASP A O 1
ATOM 1281 N N . ALA A 1 178 ? 30.452 -31.446 -6.853 1.00 54.88 178 ALA A N 1
ATOM 1282 C CA . ALA A 1 178 ? 31.346 -31.854 -5.767 1.00 54.88 178 ALA A CA 1
ATOM 1283 C C . ALA A 1 178 ? 30.837 -33.102 -5.016 1.00 54.88 178 ALA A C 1
ATOM 1285 O O . ALA A 1 178 ? 31.612 -34.020 -4.739 1.00 54.88 178 ALA A O 1
ATOM 1286 N N . GLY A 1 179 ? 29.526 -33.196 -4.760 1.00 45.00 179 GLY A N 1
ATOM 1287 C CA . GLY A 1 179 ? 28.920 -34.350 -4.081 1.00 45.00 179 GLY A CA 1
ATOM 1288 C C . GLY A 1 179 ? 28.949 -35.652 -4.893 1.00 45.00 179 GLY A C 1
ATOM 1289 O O . GLY A 1 179 ? 28.837 -36.745 -4.327 1.00 45.00 179 GLY A O 1
ATOM 1290 N N . ARG A 1 180 ? 29.130 -35.569 -6.219 1.00 48.53 180 ARG A N 1
ATOM 1291 C CA . ARG A 1 180 ? 29.231 -36.743 -7.099 1.00 48.53 180 ARG A CA 1
ATOM 1292 C C . ARG A 1 180 ? 30.633 -37.364 -7.099 1.00 48.53 180 ARG A C 1
ATOM 1294 O O . ARG A 1 180 ? 30.750 -38.560 -7.371 1.00 48.53 180 ARG A O 1
ATOM 1301 N N . ASN A 1 181 ? 31.676 -36.601 -6.762 1.00 46.28 181 ASN A N 1
ATOM 1302 C CA . ASN A 1 181 ? 33.065 -37.056 -6.874 1.00 46.28 181 ASN A CA 1
ATOM 1303 C C . ASN A 1 181 ? 33.625 -37.701 -5.586 1.00 46.28 181 ASN A C 1
ATOM 1305 O O . ASN A 1 181 ? 34.578 -38.470 -5.653 1.00 46.28 181 ASN A O 1
ATOM 1309 N N . GLU A 1 182 ? 33.007 -37.478 -4.419 1.00 44.62 182 GLU A N 1
ATOM 1310 C CA . GLU A 1 182 ? 33.482 -38.043 -3.138 1.00 44.62 182 GLU A CA 1
ATOM 1311 C C . GLU A 1 182 ? 32.983 -39.470 -2.832 1.00 44.62 182 GLU A C 1
ATOM 1313 O O . GLU A 1 182 ? 33.461 -40.103 -1.893 1.00 44.62 182 GLU A O 1
ATOM 1318 N N . LYS A 1 183 ? 32.064 -40.039 -3.627 1.00 43.38 183 LYS A N 1
ATOM 1319 C CA . LYS A 1 183 ? 31.525 -41.400 -3.393 1.00 43.38 183 LYS A CA 1
ATOM 1320 C C . LYS A 1 183 ? 32.248 -42.538 -4.124 1.00 43.38 183 LYS A C 1
ATOM 1322 O O . LYS A 1 183 ? 31.771 -43.671 -4.093 1.00 43.38 183 LYS A O 1
ATOM 1327 N N . ARG A 1 184 ? 33.404 -42.295 -4.747 1.00 41.56 184 ARG A N 1
ATOM 1328 C CA . ARG A 1 184 ? 34.253 -43.363 -5.313 1.00 41.56 184 ARG A CA 1
ATOM 1329 C C . ARG A 1 184 ? 35.499 -43.581 -4.453 1.00 41.56 184 ARG A C 1
ATOM 1331 O O . ARG A 1 184 ? 36.589 -43.134 -4.788 1.00 41.56 184 ARG A O 1
ATOM 1338 N N . ALA A 1 185 ? 35.324 -44.298 -3.343 1.00 39.72 185 ALA A N 1
ATOM 1339 C CA . ALA A 1 185 ? 36.441 -44.953 -2.666 1.00 39.72 185 ALA A CA 1
ATOM 1340 C C . ALA A 1 185 ? 36.970 -46.112 -3.547 1.00 39.72 185 ALA A C 1
ATOM 1342 O O . ALA A 1 185 ? 36.163 -46.792 -4.187 1.00 39.72 185 ALA A O 1
ATOM 1343 N N . PRO A 1 186 ? 38.292 -46.344 -3.617 1.00 40.84 186 PRO A N 1
ATOM 1344 C CA . PRO A 1 186 ? 38.861 -47.427 -4.412 1.00 40.84 186 PRO A CA 1
ATOM 1345 C C . PRO A 1 186 ? 38.793 -48.751 -3.637 1.00 40.84 186 PRO A C 1
ATOM 1347 O O . PRO A 1 186 ? 39.431 -48.899 -2.596 1.00 40.84 186 PRO A O 1
ATOM 1350 N N . GLU A 1 187 ? 38.036 -49.726 -4.146 1.00 38.00 187 GLU A N 1
ATOM 1351 C CA . GLU A 1 187 ? 38.133 -51.113 -3.682 1.00 38.00 187 GLU A CA 1
ATOM 1352 C C . GLU A 1 187 ? 39.466 -51.726 -4.130 1.00 38.00 187 GLU A C 1
ATOM 1354 O O . GLU A 1 187 ? 39.873 -51.633 -5.291 1.00 38.00 187 GLU A O 1
ATOM 1359 N N . ALA A 1 188 ? 40.154 -52.332 -3.164 1.00 36.75 188 ALA A N 1
ATOM 1360 C CA . ALA A 1 188 ? 41.414 -53.031 -3.333 1.00 36.75 188 ALA A CA 1
ATOM 1361 C C . ALA A 1 188 ? 41.243 -54.289 -4.201 1.00 36.75 188 ALA A C 1
ATOM 1363 O O . ALA A 1 188 ? 40.329 -55.086 -4.007 1.00 36.75 188 ALA A O 1
ATOM 1364 N N . SER A 1 189 ? 42.160 -54.474 -5.150 1.00 40.47 189 SER A N 1
ATOM 1365 C CA . SER A 1 189 ? 42.220 -55.627 -6.044 1.00 40.47 189 SER A CA 1
ATOM 1366 C C . SER A 1 189 ? 43.027 -56.779 -5.431 1.00 40.47 189 SER A C 1
ATOM 1368 O O . SER A 1 189 ? 44.243 -56.655 -5.273 1.00 40.47 189 SER A O 1
ATOM 1370 N N . GLU A 1 190 ? 42.387 -57.926 -5.197 1.00 35.47 190 GLU A N 1
ATOM 1371 C CA . GLU A 1 190 ? 43.049 -59.226 -5.037 1.00 35.47 190 GLU A CA 1
ATOM 1372 C C . GLU A 1 190 ? 42.783 -60.125 -6.262 1.00 35.47 190 GLU A C 1
ATOM 1374 O O . GLU A 1 190 ? 41.665 -60.547 -6.520 1.00 35.47 190 GLU A O 1
ATOM 1379 N N . GLY A 1 191 ? 43.854 -60.417 -7.010 1.00 32.91 191 GLY A N 1
ATOM 1380 C CA . GLY A 1 191 ? 44.277 -61.785 -7.343 1.00 32.91 191 GLY A CA 1
ATOM 1381 C C . GLY A 1 191 ? 43.509 -62.672 -8.346 1.00 32.91 191 GLY A C 1
ATOM 1382 O O . GLY A 1 191 ? 42.536 -63.315 -7.980 1.00 32.91 191 GLY A O 1
ATOM 1383 N N . ARG A 1 192 ? 44.207 -62.951 -9.472 1.00 33.62 192 ARG A N 1
ATOM 1384 C CA . ARG A 1 192 ? 44.240 -64.206 -10.289 1.00 33.62 192 ARG A CA 1
ATOM 1385 C C . ARG A 1 192 ? 43.029 -64.460 -11.216 1.00 33.62 192 ARG A C 1
ATOM 1387 O O . ARG A 1 192 ? 41.899 -64.307 -10.806 1.00 33.62 192 ARG A O 1
ATOM 1394 N N . GLY A 1 193 ? 43.141 -64.924 -12.464 1.00 30.86 193 GLY A N 1
ATOM 1395 C CA . GLY A 1 193 ? 44.253 -65.297 -13.339 1.00 30.86 193 GLY A CA 1
ATOM 1396 C C . GLY A 1 193 ? 43.723 -66.043 -14.590 1.00 30.86 193 GLY A C 1
ATOM 1397 O O . GLY A 1 193 ? 42.768 -66.797 -14.477 1.00 30.86 193 GLY A O 1
ATOM 1398 N N . ALA A 1 194 ? 44.404 -65.840 -15.728 1.00 34.41 194 ALA A N 1
ATOM 1399 C CA . ALA A 1 194 ? 44.627 -66.742 -16.881 1.00 34.41 194 ALA A CA 1
ATOM 1400 C C . ALA A 1 194 ? 43.490 -67.220 -17.831 1.00 34.41 194 ALA A C 1
ATOM 1402 O O . ALA A 1 194 ? 42.499 -67.807 -17.418 1.00 34.41 194 ALA A O 1
ATOM 1403 N N . GLY A 1 195 ? 43.799 -67.134 -19.142 1.00 33.47 195 GLY A N 1
ATOM 1404 C CA . GLY A 1 195 ? 43.323 -68.026 -20.225 1.00 33.47 195 GLY A CA 1
ATOM 1405 C C . GLY A 1 195 ? 42.485 -67.329 -21.310 1.00 33.47 195 GLY A C 1
ATOM 1406 O O . GLY A 1 195 ? 41.298 -67.137 -21.115 1.00 33.47 195 GLY A O 1
ATOM 1407 N N . ALA A 1 196 ? 43.063 -66.752 -22.373 1.00 34.91 196 ALA A N 1
ATOM 1408 C CA . ALA A 1 196 ? 43.526 -67.386 -23.625 1.00 34.91 196 ALA A CA 1
ATOM 1409 C C . ALA A 1 196 ? 42.397 -67.902 -24.548 1.00 34.91 196 ALA A C 1
ATOM 1411 O O . ALA A 1 196 ? 41.632 -68.778 -24.166 1.00 34.91 196 ALA A O 1
ATOM 1412 N N . GLY A 1 197 ? 42.368 -67.409 -25.795 1.00 33.59 197 GLY A N 1
ATOM 1413 C CA . GLY A 1 197 ? 41.568 -67.987 -26.883 1.00 33.59 197 GLY A CA 1
ATOM 1414 C C . GLY A 1 197 ? 41.176 -66.980 -27.965 1.00 33.59 197 GLY A C 1
ATOM 1415 O O . GLY A 1 197 ? 40.071 -66.452 -27.941 1.00 33.59 197 GLY A O 1
ATOM 1416 N N . ALA A 1 198 ? 42.083 -66.714 -28.905 1.00 38.59 198 ALA A N 1
ATOM 1417 C CA . ALA A 1 198 ? 41.788 -66.039 -30.167 1.00 38.59 198 ALA A CA 1
ATOM 1418 C C . ALA A 1 198 ? 41.766 -67.079 -31.294 1.00 38.59 198 ALA A C 1
ATOM 1420 O O . ALA A 1 198 ? 42.656 -67.918 -31.316 1.00 38.59 198 ALA A O 1
ATOM 1421 N N . GLU A 1 199 ? 40.763 -66.989 -32.175 1.00 37.28 199 GLU A N 1
ATOM 1422 C CA . GLU A 1 199 ? 40.624 -67.515 -33.554 1.00 37.28 199 GLU A CA 1
ATOM 1423 C C . GLU A 1 199 ? 39.112 -67.698 -33.811 1.00 37.28 199 GLU A C 1
ATOM 1425 O O . GLU A 1 199 ? 38.401 -68.202 -32.955 1.00 37.28 199 GLU A O 1
ATOM 1430 N N . GLY A 1 200 ? 38.481 -67.315 -34.917 1.00 33.81 200 GLY A N 1
ATOM 1431 C CA . GLY A 1 200 ? 38.908 -66.700 -36.158 1.00 33.81 200 GLY A CA 1
ATOM 1432 C C . GLY A 1 200 ? 37.717 -66.664 -37.135 1.00 33.81 200 GLY A C 1
ATOM 1433 O O . GLY A 1 200 ? 36.646 -67.198 -36.861 1.00 33.81 200 GLY A O 1
ATOM 1434 N N . ARG A 1 201 ? 37.992 -66.101 -38.314 1.00 37.53 201 ARG A N 1
ATOM 1435 C CA . ARG A 1 201 ? 37.289 -66.233 -39.605 1.00 37.53 201 ARG A CA 1
ATOM 1436 C C . ARG A 1 201 ? 36.040 -65.397 -39.921 1.00 37.53 201 ARG A C 1
ATOM 1438 O O . ARG A 1 201 ? 34.925 -65.626 -39.473 1.00 37.53 201 ARG A O 1
ATOM 1445 N N . ALA A 1 202 ? 36.308 -64.526 -40.893 1.00 41.31 202 ALA A N 1
ATOM 1446 C CA . ALA A 1 202 ? 35.424 -63.917 -41.865 1.00 41.31 202 ALA A CA 1
ATOM 1447 C C . ALA A 1 202 ? 34.501 -64.910 -42.596 1.00 41.31 202 ALA A C 1
ATOM 1449 O O . ALA A 1 202 ? 34.909 -66.011 -42.971 1.00 41.31 202 ALA A O 1
ATOM 1450 N N . GLY A 1 203 ? 33.290 -64.433 -42.881 1.00 39.50 203 GLY A N 1
ATOM 1451 C CA . GLY A 1 203 ? 32.334 -65.002 -43.821 1.00 39.50 203 GLY A CA 1
ATOM 1452 C C . GLY A 1 203 ? 31.629 -63.861 -44.550 1.00 39.50 203 GLY A C 1
ATOM 1453 O O . GLY A 1 203 ? 30.846 -63.124 -43.966 1.00 39.50 203 GLY A O 1
ATOM 1454 N N . GLU A 1 204 ? 31.998 -63.697 -45.811 1.00 38.97 204 GLU A N 1
ATOM 1455 C CA . GLU A 1 204 ? 31.555 -62.689 -46.769 1.00 38.97 204 GLU A CA 1
ATOM 1456 C C . GLU A 1 204 ? 30.223 -63.070 -47.450 1.00 38.97 204 GLU A C 1
ATOM 1458 O O . GLU A 1 204 ? 29.905 -64.259 -47.535 1.00 38.97 204 GLU A O 1
ATOM 1463 N N . ARG A 1 205 ? 29.570 -62.057 -48.058 1.00 41.62 205 ARG A N 1
ATOM 1464 C CA . ARG A 1 205 ? 28.525 -62.054 -49.125 1.00 41.62 205 ARG A CA 1
ATOM 1465 C C . ARG A 1 205 ? 27.140 -61.568 -48.661 1.00 41.62 205 ARG A C 1
ATOM 1467 O O . ARG A 1 205 ? 26.543 -62.159 -47.777 1.00 41.62 205 ARG A O 1
ATOM 1474 N N . ARG A 1 206 ? 26.697 -60.373 -49.087 1.00 40.62 206 ARG A N 1
ATOM 1475 C CA . ARG A 1 206 ? 26.167 -59.909 -50.407 1.00 40.62 206 ARG A CA 1
ATOM 1476 C C . ARG A 1 206 ? 24.659 -60.167 -50.569 1.00 40.62 206 ARG A C 1
ATOM 1478 O O . ARG A 1 206 ? 24.208 -61.287 -50.379 1.00 40.62 206 ARG A O 1
ATOM 1485 N N . GLY A 1 207 ? 23.959 -59.120 -51.015 1.00 39.09 207 GLY A N 1
ATOM 1486 C CA . GLY A 1 207 ? 22.530 -59.045 -51.354 1.00 39.09 207 GLY A CA 1
ATOM 1487 C C . GLY A 1 207 ? 21.950 -57.763 -50.742 1.00 39.09 207 GLY A C 1
ATOM 1488 O O . GLY A 1 207 ? 21.578 -57.776 -49.579 1.00 39.09 207 GLY A O 1
ATOM 1489 N N . GLU A 1 208 ? 22.117 -56.569 -51.317 1.00 42.19 208 GLU A N 1
ATOM 1490 C CA . GLU A 1 208 ? 21.452 -56.053 -52.533 1.00 42.19 208 GLU A CA 1
ATOM 1491 C C . GLU A 1 208 ? 19.924 -56.281 -52.548 1.00 42.19 208 GLU A C 1
ATOM 1493 O O . GLU A 1 208 ? 19.453 -57.251 -53.125 1.00 42.19 208 GLU A O 1
ATOM 1498 N N . ASP A 1 209 ? 19.211 -55.364 -51.870 1.00 46.12 209 ASP A N 1
ATOM 1499 C CA . ASP A 1 209 ? 18.189 -54.438 -52.421 1.00 46.12 209 ASP A CA 1
ATOM 1500 C C . ASP A 1 209 ? 16.873 -55.015 -53.028 1.00 46.12 209 ASP A C 1
ATOM 1502 O O . ASP A 1 209 ? 16.678 -56.222 -53.120 1.00 46.12 209 ASP A O 1
ATOM 1506 N N . PRO A 1 210 ? 15.924 -54.173 -53.481 1.00 61.72 210 PRO A N 1
ATOM 1507 C CA . PRO A 1 210 ? 14.891 -53.453 -52.726 1.00 61.72 210 PRO A CA 1
ATOM 1508 C C . PRO A 1 210 ? 13.472 -53.938 -53.084 1.00 61.72 210 PRO A C 1
ATOM 1510 O O . PRO A 1 210 ? 13.245 -54.428 -54.186 1.00 61.72 210 PRO A O 1
ATOM 1513 N N . LEU A 1 211 ? 12.459 -53.649 -52.257 1.00 48.59 211 LEU A N 1
ATOM 1514 C CA . LEU A 1 211 ? 11.095 -53.510 -52.781 1.00 48.59 211 LEU A CA 1
ATOM 1515 C C . LEU A 1 211 ? 10.371 -52.292 -52.209 1.00 48.59 211 LEU A C 1
ATOM 1517 O O . LEU A 1 211 ? 10.375 -51.984 -51.021 1.00 48.59 211 LEU A O 1
ATOM 1521 N N . ARG A 1 212 ? 9.802 -51.591 -53.177 1.00 47.16 212 ARG A N 1
ATOM 1522 C CA . ARG A 1 212 ? 9.196 -50.270 -53.219 1.00 47.16 212 ARG A CA 1
ATOM 1523 C C . ARG A 1 212 ? 7.677 -50.471 -53.374 1.00 47.16 212 ARG A C 1
ATOM 1525 O O . ARG A 1 212 ? 7.275 -51.536 -53.836 1.00 47.16 212 ARG A O 1
ATOM 1532 N N . LEU A 1 213 ? 6.909 -49.385 -53.198 1.00 48.09 213 LEU A N 1
ATOM 1533 C CA . LEU A 1 213 ? 5.526 -49.167 -53.696 1.00 48.09 213 LEU A CA 1
ATOM 1534 C C . LEU A 1 213 ? 4.420 -49.814 -52.833 1.00 48.09 213 LEU A C 1
ATOM 1536 O O . LEU A 1 213 ? 4.615 -50.888 -52.289 1.00 48.09 213 LEU A O 1
ATOM 1540 N N . HIS A 1 214 ? 3.215 -49.264 -52.675 1.00 45.31 214 HIS A N 1
ATOM 1541 C CA . HIS A 1 214 ? 2.559 -48.029 -53.126 1.00 45.31 214 HIS A CA 1
ATOM 1542 C C . HIS A 1 214 ? 1.238 -47.903 -52.338 1.00 45.31 214 HIS A C 1
ATOM 1544 O O . HIS A 1 214 ? 0.719 -48.925 -51.889 1.00 45.31 214 HIS A O 1
ATOM 1550 N N . GLY A 1 215 ? 0.656 -46.699 -52.290 1.00 48.22 215 GLY A N 1
ATOM 1551 C CA . GLY A 1 215 ? -0.756 -46.485 -51.947 1.00 48.22 215 GLY A CA 1
ATOM 1552 C C . GLY A 1 215 ? -0.970 -45.396 -50.923 1.00 48.22 215 GLY A C 1
ATOM 1553 O O . GLY A 1 215 ? -1.129 -45.759 -49.741 1.00 48.22 215 GLY A O 1
#

Sequence (215 aa):
MKAYASTVLAVVRAGAQSFRGAEDAVMYAVHAALLASGHALVGVGDSAKLEGAQSDAPEVQDSGWNAADDRYTLLYRSEPAAHTRARLLLLKGLVMGGGALVVTLAASRPEGVEPAVMELDARKYYDPEGGPAAAQRYRNLEELCSVVEAALPPLEGGAAAGRLARQAAAQASAADDAGRNEKRAPEASEGRGAGAGAEGRAGERRGEDPLRLHG

Organism: NCBI:txid145388

Radius of gyration: 31.18 Å; chains: 1; bounding box: 60×83×72 Å

InterPro domains:
  IPR021625 PI31 proteasome regulator, N-terminal [PF11566] (18-134)
  IPR045128 Proteasome inhibitor PI31-like [PTHR13266] (6-186)

Foldseek 3Di:
DAFDLVQLLVQVVVLQDDAPDLLRLLVSSLVSLQVSQPKAWQDWDPRQDLPPDDLPRDGDDCPCQCVDPFKGWTKIWDDADPPGRIWIKIWMWGHPDPQWIWIWIAIPDDPPQDIQIDIDRSVQFFDPVQDDGRSSRGDPSRVSSVSSVVRPCSRSPPVVVVVVVVVVVVVVVVVVVVVVPPPDDDDDDDDDDDDDDDDDDDDDDDDDDDDDDDD